Protein AF-A0A3C1YKR8-F1 (afdb_monomer_lite)

Structure (mmCIF, N/CA/C/O backbone):
data_AF-A0A3C1YKR8-F1
#
_entry.id   AF-A0A3C1YKR8-F1
#
loop_
_atom_site.group_PDB
_atom_site.id
_atom_site.type_symbol
_atom_site.label_atom_id
_atom_site.label_alt_id
_atom_site.label_comp_id
_atom_site.label_asym_id
_atom_site.label_entity_id
_atom_site.label_seq_id
_atom_site.pdbx_PDB_ins_code
_atom_site.Cartn_x
_atom_site.Cartn_y
_atom_site.Cartn_z
_atom_site.occupancy
_atom_site.B_iso_or_equiv
_atom_site.auth_seq_id
_atom_site.auth_comp_id
_atom_site.auth_asym_id
_atom_site.auth_atom_id
_atom_site.pdbx_PDB_model_num
ATOM 1 N N . MET A 1 1 ? -38.276 -14.804 -17.218 1.00 35.84 1 MET A N 1
ATOM 2 C CA . MET A 1 1 ? -36.819 -14.910 -16.989 1.00 35.84 1 MET A CA 1
ATOM 3 C C . MET A 1 1 ? -36.570 -14.829 -15.490 1.00 35.84 1 MET A C 1
ATOM 5 O O . MET A 1 1 ? -36.644 -13.747 -14.928 1.00 35.84 1 MET A O 1
ATOM 9 N N . LYS A 1 2 ? -36.429 -15.983 -14.824 1.00 30.02 2 LYS A N 1
ATOM 10 C CA . LYS A 1 2 ? -36.172 -16.090 -13.380 1.00 30.02 2 LYS A CA 1
ATOM 11 C C . LYS A 1 2 ? -34.703 -16.465 -13.176 1.00 30.02 2 LYS A C 1
ATOM 13 O O . LYS A 1 2 ? -34.273 -17.499 -13.669 1.00 30.02 2 LYS A O 1
ATOM 18 N N . ASN A 1 3 ? -33.999 -15.566 -12.494 1.00 31.41 3 ASN A N 1
ATOM 19 C CA . ASN A 1 3 ? -32.775 -15.717 -11.705 1.00 31.41 3 ASN A CA 1
ATOM 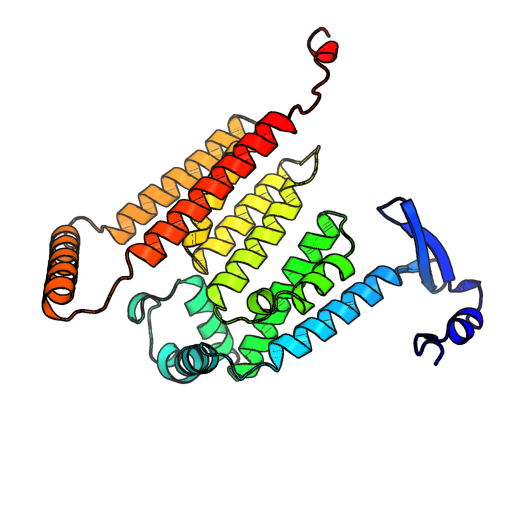20 C C . ASN A 1 3 ? -31.886 -16.944 -11.954 1.00 31.41 3 ASN A C 1
ATOM 22 O O . ASN A 1 3 ? -32.066 -18.000 -11.361 1.00 31.41 3 ASN A O 1
ATOM 26 N N . THR A 1 4 ? -30.794 -16.713 -12.676 1.00 33.84 4 THR A N 1
ATOM 27 C CA . THR A 1 4 ? -29.548 -17.492 -12.633 1.00 33.84 4 THR A CA 1
ATOM 28 C C . THR A 1 4 ? -28.723 -17.166 -11.378 1.00 33.84 4 THR A C 1
ATOM 30 O O . THR A 1 4 ? -27.563 -16.773 -11.467 1.00 33.84 4 THR A O 1
ATOM 33 N N . ALA A 1 5 ? -29.326 -17.310 -10.196 1.00 33.28 5 ALA A N 1
ATOM 34 C CA . ALA A 1 5 ? -28.632 -17.200 -8.908 1.00 33.28 5 ALA A CA 1
ATOM 35 C C . ALA A 1 5 ? -28.985 -18.346 -7.945 1.00 33.28 5 ALA A C 1
ATOM 37 O O . ALA A 1 5 ? -28.768 -18.234 -6.741 1.00 33.28 5 ALA A O 1
ATOM 38 N N . ASP A 1 6 ? -29.468 -19.475 -8.472 1.00 35.94 6 ASP A N 1
ATOM 39 C CA . ASP A 1 6 ? -29.466 -20.740 -7.740 1.00 35.94 6 ASP A CA 1
ATOM 40 C C . ASP A 1 6 ? -28.037 -21.292 -7.729 1.00 35.94 6 ASP A C 1
ATOM 42 O O . ASP A 1 6 ? -27.688 -22.261 -8.404 1.00 35.94 6 ASP A O 1
ATOM 46 N N . PHE A 1 7 ? -27.187 -20.650 -6.928 1.00 39.97 7 PHE A N 1
ATOM 47 C CA . PHE A 1 7 ? -25.955 -21.238 -6.417 1.00 39.97 7 PHE A CA 1
ATOM 48 C C . PHE A 1 7 ? -26.357 -22.359 -5.450 1.00 39.97 7 PHE A C 1
ATOM 50 O O . PHE A 1 7 ? -26.356 -22.204 -4.237 1.00 39.97 7 PHE A O 1
ATOM 57 N N . ASN A 1 8 ? -26.842 -23.453 -6.035 1.00 41.66 8 ASN A N 1
ATOM 58 C CA . ASN A 1 8 ? -27.079 -24.783 -5.493 1.00 41.66 8 ASN A CA 1
ATOM 59 C C . ASN A 1 8 ? -27.169 -24.888 -3.951 1.00 41.66 8 ASN A C 1
ATOM 61 O O . ASN A 1 8 ? -26.415 -25.627 -3.315 1.00 41.66 8 ASN A O 1
ATOM 65 N N . VAL A 1 9 ? -28.147 -24.208 -3.340 1.00 46.19 9 VAL A N 1
ATOM 66 C CA . VAL A 1 9 ? -28.515 -24.395 -1.921 1.00 46.19 9 VAL A CA 1
ATOM 67 C C . VAL A 1 9 ? -28.850 -25.872 -1.657 1.00 46.19 9 VAL A C 1
ATOM 69 O O . VAL A 1 9 ? -28.565 -26.406 -0.585 1.00 46.19 9 VAL A O 1
ATOM 72 N N . ALA A 1 10 ? -29.342 -26.576 -2.683 1.00 45.59 10 ALA A N 1
ATOM 73 C CA . ALA A 1 10 ? -29.588 -28.011 -2.663 1.00 45.59 10 ALA A CA 1
ATOM 74 C C . ALA A 1 10 ? -28.311 -28.853 -2.454 1.00 45.59 10 ALA A C 1
ATOM 76 O O . ALA A 1 10 ? -28.373 -29.867 -1.762 1.00 45.59 10 ALA A O 1
ATOM 77 N N . ALA A 1 11 ? -27.150 -28.442 -2.976 1.00 50.53 11 ALA A N 1
ATOM 78 C CA . ALA A 1 11 ? -25.891 -29.167 -2.774 1.00 50.53 11 ALA A CA 1
ATOM 79 C C . ALA A 1 11 ? -25.355 -29.009 -1.340 1.00 50.53 11 ALA A C 1
ATOM 81 O O . ALA A 1 11 ? -24.876 -29.975 -0.752 1.00 50.53 11 ALA A O 1
ATOM 82 N N . ILE A 1 12 ? -25.516 -27.823 -0.743 1.00 49.47 12 ILE A N 1
ATOM 83 C CA . ILE A 1 12 ? -25.125 -27.551 0.650 1.00 49.47 12 ILE A CA 1
ATOM 84 C C . ILE A 1 12 ? -26.091 -28.234 1.633 1.00 49.47 12 ILE A C 1
ATOM 86 O O . ILE A 1 12 ? -25.657 -28.760 2.652 1.00 49.47 12 ILE A O 1
ATOM 90 N N . SER A 1 13 ? -27.384 -28.322 1.301 1.00 49.97 13 SER A N 1
ATOM 91 C CA . SER A 1 13 ? -28.392 -29.019 2.121 1.00 49.97 13 SER A CA 1
ATOM 92 C C . SER A 1 13 ? -28.208 -30.542 2.212 1.00 49.97 13 SER A C 1
ATOM 94 O O . SER A 1 13 ? -28.826 -31.180 3.062 1.00 49.97 13 SER A O 1
ATOM 96 N N . ARG A 1 14 ? -27.374 -31.123 1.336 1.00 49.94 14 ARG A N 1
ATOM 97 C CA . ARG A 1 14 ? -27.038 -32.556 1.310 1.00 49.94 14 ARG A CA 1
ATOM 98 C C . ARG A 1 14 ? -25.784 -32.898 2.112 1.00 49.94 14 ARG A C 1
ATOM 100 O O . ARG A 1 14 ? -25.501 -34.079 2.294 1.00 49.94 14 ARG A O 1
ATOM 107 N N . LEU A 1 15 ? -25.033 -31.900 2.580 1.00 53.59 15 LEU A N 1
ATOM 108 C CA . LEU A 1 15 ? -23.946 -32.144 3.520 1.00 53.59 15 LEU A CA 1
ATOM 109 C C . LEU A 1 15 ? -24.557 -32.555 4.869 1.00 53.59 15 LEU A C 1
ATOM 111 O O . LEU A 1 15 ? -25.524 -31.922 5.306 1.00 53.59 15 LEU A O 1
ATOM 115 N N . PRO A 1 16 ? -24.041 -33.603 5.536 1.00 58.53 16 PRO A N 1
ATOM 116 C CA . PRO A 1 16 ? -24.536 -33.990 6.851 1.00 58.53 16 PRO A CA 1
ATOM 117 C C . PRO A 1 16 ? -24.504 -32.776 7.789 1.00 58.53 16 PRO A C 1
ATOM 119 O O . PRO A 1 16 ? -23.519 -32.033 7.802 1.00 58.53 16 PRO A O 1
ATOM 122 N N . ARG A 1 17 ? -25.569 -32.566 8.581 1.00 54.53 17 ARG A N 1
ATOM 123 C CA . ARG A 1 17 ? -25.699 -31.431 9.532 1.00 54.53 17 ARG A CA 1
ATOM 124 C C . ARG A 1 17 ? -24.514 -31.304 10.501 1.00 54.53 17 ARG A C 1
ATOM 126 O O . ARG A 1 17 ? -24.310 -30.258 11.100 1.00 54.53 17 ARG A O 1
ATOM 133 N N . GLU A 1 18 ? -23.735 -32.365 10.624 1.00 60.41 18 GLU A N 1
ATOM 134 C CA . GLU A 1 18 ? -22.503 -32.495 11.395 1.00 60.41 18 GLU A CA 1
ATOM 135 C C . GLU A 1 18 ? -21.386 -31.546 10.916 1.00 60.41 18 GLU A C 1
ATOM 137 O O . GLU A 1 18 ? -20.543 -31.136 11.709 1.00 60.41 18 GLU A O 1
ATOM 142 N N . TYR A 1 19 ? -21.399 -31.146 9.638 1.00 59.78 19 TYR A N 1
ATOM 143 C CA . TYR A 1 19 ? -20.340 -30.339 9.016 1.00 59.78 19 TYR A CA 1
ATOM 144 C C . TYR A 1 19 ? -20.688 -28.852 8.871 1.00 59.78 19 TYR A C 1
ATOM 146 O O . TYR A 1 19 ? -19.840 -28.066 8.447 1.00 59.78 19 TYR A O 1
ATOM 154 N N . ILE A 1 20 ? -21.919 -28.439 9.194 1.00 61.47 20 ILE A N 1
ATOM 155 C CA . ILE A 1 20 ? -22.389 -27.062 8.989 1.00 61.47 20 ILE A CA 1
ATOM 156 C C . ILE A 1 20 ? -23.137 -26.571 10.225 1.00 61.47 20 ILE A C 1
ATOM 158 O O . ILE A 1 20 ? -24.164 -27.127 10.607 1.00 61.47 20 ILE A O 1
ATOM 162 N N . ARG A 1 21 ? -22.658 -25.471 10.814 1.00 68.62 21 ARG A N 1
ATOM 163 C CA . ARG A 1 21 ? -23.284 -24.821 11.972 1.00 68.62 21 ARG A CA 1
ATOM 164 C C . ARG A 1 21 ? -23.623 -23.365 11.663 1.00 68.62 21 ARG A C 1
ATOM 166 O O . ARG A 1 21 ? -22.843 -22.681 11.010 1.00 68.62 21 ARG A O 1
ATOM 173 N N . LEU A 1 22 ? -24.764 -22.892 12.161 1.00 66.69 22 LEU A N 1
ATOM 174 C CA . LEU A 1 22 ? -25.089 -21.465 12.207 1.00 66.69 22 LEU A CA 1
ATOM 175 C C . LEU A 1 22 ? -24.443 -20.847 13.451 1.00 66.69 22 LEU A C 1
ATOM 177 O O . LEU A 1 22 ? -24.748 -21.247 14.576 1.00 66.69 22 LEU A O 1
ATOM 181 N N . ASP A 1 23 ? -23.543 -19.892 13.242 1.00 69.12 23 ASP A N 1
ATOM 182 C CA . ASP A 1 23 ? -22.872 -19.125 14.287 1.00 69.12 23 ASP A CA 1
ATOM 183 C C . ASP A 1 23 ? -23.202 -17.633 14.141 1.00 69.12 23 ASP A C 1
ATOM 185 O O . ASP A 1 23 ? -23.439 -17.139 13.045 1.00 69.12 23 ASP A O 1
ATOM 189 N N . LYS A 1 24 ? -23.166 -16.876 15.241 1.00 67.00 24 LYS A N 1
ATOM 190 C CA . LYS A 1 24 ? -23.280 -15.411 15.190 1.00 67.00 24 LYS A CA 1
ATOM 191 C C . LYS A 1 24 ? -21.990 -14.790 14.628 1.00 67.00 24 LYS A C 1
ATOM 193 O O . LYS A 1 24 ? -20.902 -14.999 15.177 1.00 67.00 24 LYS A O 1
ATOM 198 N N . GLY A 1 25 ? -22.119 -14.010 13.558 1.00 58.62 25 GLY A N 1
ATOM 199 C CA . GLY A 1 25 ? -21.065 -13.211 12.939 1.00 58.62 25 GLY A CA 1
ATOM 200 C C . GLY A 1 25 ? -20.624 -12.013 13.796 1.00 58.62 25 GLY A C 1
ATOM 201 O O . GLY A 1 25 ? -21.244 -11.707 14.817 1.00 58.62 25 GLY A O 1
ATOM 202 N N . PRO A 1 26 ? -19.539 -11.308 13.413 1.00 50.75 26 PRO A N 1
ATOM 203 C CA . PRO A 1 26 ? -19.004 -10.157 14.155 1.00 50.75 26 PRO A CA 1
ATOM 204 C C . PRO A 1 26 ? -19.972 -8.964 14.218 1.00 50.75 26 PRO A C 1
ATOM 206 O O . PRO A 1 26 ? -19.820 -8.092 15.068 1.00 50.75 26 PRO A O 1
ATOM 209 N N . ASP A 1 27 ? -20.945 -8.934 13.314 1.00 50.34 27 ASP A N 1
ATOM 210 C CA . ASP A 1 27 ? -22.014 -7.946 13.176 1.00 50.34 27 ASP A CA 1
ATOM 211 C C . ASP A 1 27 ? -23.364 -8.438 13.741 1.00 50.34 27 ASP A C 1
ATOM 213 O O . ASP A 1 27 ? -24.373 -7.747 13.626 1.00 50.34 27 ASP A O 1
ATOM 217 N N . GLY A 1 28 ? -23.395 -9.623 14.367 1.00 59.62 28 GLY A N 1
ATOM 218 C CA . GLY A 1 28 ? -24.595 -10.218 14.963 1.00 59.62 28 GLY A CA 1
ATOM 219 C C . GLY A 1 28 ? -25.513 -10.962 13.986 1.00 59.62 28 GLY A C 1
ATOM 220 O O . GLY A 1 28 ? -26.537 -11.501 14.427 1.00 59.62 28 GLY A O 1
ATOM 221 N N . THR A 1 29 ? -25.154 -11.030 12.699 1.00 59.03 29 THR A N 1
ATOM 222 C CA . THR A 1 29 ? -25.881 -11.810 11.685 1.00 59.03 29 THR A CA 1
ATOM 223 C C . THR A 1 29 ? -25.623 -13.309 11.843 1.00 59.03 29 THR A C 1
ATOM 225 O O . THR A 1 29 ? -24.611 -13.709 12.415 1.00 59.03 29 THR A O 1
ATOM 228 N N . ASP A 1 30 ? -26.552 -14.153 11.396 1.00 65.25 30 ASP A N 1
ATOM 229 C CA . ASP A 1 30 ? -26.352 -15.604 11.431 1.00 65.25 30 ASP A CA 1
ATOM 230 C C . ASP A 1 30 ? -25.497 -16.020 10.218 1.00 65.25 30 ASP A C 1
ATOM 232 O O . ASP A 1 30 ? -25.886 -15.818 9.068 1.00 65.25 30 ASP A O 1
ATOM 236 N N . GLU A 1 31 ? -24.312 -16.580 10.470 1.00 64.00 31 GLU A N 1
ATOM 237 C CA . GLU A 1 31 ? -23.340 -17.003 9.459 1.00 64.00 31 GLU A CA 1
ATOM 238 C C . GLU A 1 31 ? -23.186 -18.531 9.447 1.00 64.00 31 GLU A C 1
ATOM 240 O O . GLU A 1 31 ? -23.131 -19.182 10.493 1.00 64.00 31 GLU A O 1
ATOM 245 N N . LEU A 1 32 ? -23.052 -19.116 8.252 1.00 72.38 32 LEU A N 1
ATOM 246 C CA . LEU A 1 32 ? -22.684 -20.524 8.103 1.00 72.38 32 LEU A CA 1
ATOM 247 C C . LEU A 1 32 ? -21.180 -20.735 8.366 1.00 72.38 32 LEU A C 1
ATOM 249 O O . LEU A 1 32 ? -20.321 -20.145 7.698 1.00 72.38 32 LEU A O 1
ATOM 253 N N . THR A 1 33 ? -20.867 -21.661 9.268 1.00 68.75 33 THR A N 1
ATOM 254 C CA . THR A 1 33 ? -19.509 -22.134 9.559 1.00 68.75 33 THR A CA 1
ATOM 255 C C . THR A 1 33 ? -19.348 -23.585 9.118 1.00 68.75 33 THR A C 1
ATOM 257 O O . THR A 1 33 ? -20.176 -24.433 9.456 1.00 68.75 33 THR A O 1
ATOM 260 N N . LEU A 1 34 ? -18.256 -23.878 8.406 1.00 71.56 34 LEU A N 1
ATOM 261 C CA . LEU A 1 34 ? -17.843 -25.242 8.089 1.00 71.56 34 LEU A CA 1
ATOM 262 C C . LEU A 1 34 ? -17.100 -25.854 9.288 1.00 71.56 34 LEU A C 1
ATOM 264 O O . LEU A 1 34 ? -16.134 -25.275 9.802 1.00 71.56 34 LEU A O 1
ATOM 268 N N . MET A 1 35 ? -17.537 -27.036 9.702 1.00 67.38 35 MET A N 1
ATOM 269 C CA . MET A 1 35 ? -16.948 -27.850 10.762 1.00 67.38 35 MET A CA 1
ATOM 270 C C . MET A 1 35 ? -16.258 -29.071 10.140 1.00 67.38 35 MET A C 1
ATOM 272 O O . MET A 1 35 ? -16.779 -29.643 9.188 1.00 67.38 35 MET A O 1
ATOM 276 N N . ILE A 1 36 ? -15.109 -29.495 10.673 1.00 65.50 36 ILE A N 1
ATOM 277 C CA . ILE A 1 36 ? -14.534 -30.828 10.413 1.00 65.50 36 ILE A CA 1
ATOM 278 C C . ILE A 1 36 ? -14.384 -31.497 11.779 1.00 65.50 36 ILE A C 1
ATOM 280 O O . ILE A 1 36 ? -13.510 -31.134 12.559 1.00 65.50 36 ILE A O 1
ATOM 284 N N . GLY A 1 37 ? -15.283 -32.426 12.112 1.00 66.00 37 GLY A N 1
ATOM 285 C CA . GLY A 1 37 ? -15.419 -32.911 13.488 1.00 66.00 37 GLY A CA 1
ATOM 286 C C . GLY A 1 37 ? -15.858 -31.783 14.434 1.00 66.00 37 GLY A C 1
ATOM 287 O O . GLY A 1 37 ? -16.761 -31.015 14.113 1.00 66.00 37 GLY A O 1
ATOM 288 N N . ASN A 1 38 ? -15.199 -31.643 15.589 1.00 63.22 38 ASN A N 1
ATOM 289 C CA . ASN A 1 38 ? -15.517 -30.595 16.575 1.00 63.22 38 ASN A CA 1
ATOM 290 C C . ASN A 1 38 ? -14.797 -29.257 16.333 1.00 63.22 38 ASN A C 1
ATOM 292 O O . ASN A 1 38 ? -15.018 -28.294 17.073 1.00 63.22 38 ASN A O 1
ATOM 296 N N . THR A 1 39 ? -13.931 -29.163 15.324 1.00 56.66 39 THR A N 1
ATOM 297 C CA . THR A 1 39 ? -13.161 -27.951 15.035 1.00 56.66 39 THR A CA 1
ATOM 298 C C . THR A 1 39 ? -13.862 -27.082 13.996 1.00 56.66 39 THR A C 1
ATOM 300 O O . THR A 1 39 ? -14.256 -27.537 12.921 1.00 56.66 39 THR A O 1
ATOM 303 N N . ARG A 1 40 ? -13.991 -25.787 14.315 1.00 59.38 40 ARG A N 1
ATOM 304 C CA . ARG A 1 40 ? -14.374 -24.752 13.345 1.00 59.38 40 ARG A CA 1
ATOM 305 C C . ARG A 1 40 ? -13.233 -24.580 12.351 1.00 59.38 40 ARG A C 1
ATOM 307 O O . ARG A 1 40 ? -12.130 -24.227 12.763 1.00 59.38 40 ARG A O 1
ATOM 314 N N . VAL A 1 41 ? -13.503 -24.805 11.070 1.00 61.91 41 VAL A N 1
ATOM 315 C CA . VAL A 1 41 ? -12.467 -24.773 10.032 1.00 61.91 41 VAL A CA 1
ATOM 316 C C . VAL A 1 41 ? -12.444 -23.423 9.341 1.00 61.91 41 VAL A C 1
ATOM 318 O O . VAL A 1 41 ? -11.460 -22.698 9.451 1.00 61.91 41 VAL A O 1
ATOM 321 N N . VAL A 1 42 ? -13.537 -23.033 8.685 1.00 65.75 42 VAL A N 1
ATOM 322 C CA . VAL A 1 42 ? -13.630 -21.748 7.978 1.00 65.75 42 VAL A CA 1
ATOM 323 C C . VAL A 1 42 ? -15.080 -21.259 7.992 1.00 65.75 42 VAL A C 1
ATOM 325 O O . VAL A 1 42 ? -16.017 -22.041 7.836 1.00 65.75 42 VAL A O 1
ATOM 328 N N . ARG A 1 43 ? -15.278 -19.947 8.166 1.00 70.19 43 ARG A N 1
ATOM 329 C CA . ARG A 1 43 ? -16.586 -19.308 7.943 1.00 70.19 43 ARG A CA 1
ATOM 330 C C . ARG A 1 43 ? -16.816 -19.154 6.445 1.00 70.19 43 ARG A C 1
ATOM 332 O O . ARG A 1 43 ? -15.947 -18.599 5.769 1.00 70.19 43 ARG A O 1
ATOM 339 N N . LEU A 1 44 ? -17.967 -19.593 5.932 1.00 71.50 44 LEU A N 1
ATOM 340 C CA . LEU A 1 44 ? -18.249 -19.515 4.493 1.00 71.50 44 LEU A CA 1
ATOM 341 C C . LEU A 1 44 ? -18.208 -18.070 3.971 1.00 71.50 44 LEU A C 1
ATOM 343 O O . LEU A 1 44 ? -17.749 -17.853 2.854 1.00 71.50 44 LEU A O 1
ATOM 347 N N . SER A 1 45 ? -18.597 -17.084 4.786 1.00 72.50 45 SER A N 1
ATOM 348 C CA . SER A 1 45 ? -18.498 -15.660 4.433 1.00 72.50 45 SER A CA 1
ATOM 349 C C . SER A 1 45 ? -17.052 -15.213 4.196 1.00 72.50 45 SER A C 1
ATOM 351 O O . SER A 1 45 ? -16.773 -14.512 3.229 1.00 72.50 45 SER A O 1
ATOM 353 N N . THR A 1 46 ? -16.106 -15.678 5.016 1.00 76.88 46 THR A N 1
ATOM 354 C CA . THR A 1 46 ? -14.674 -15.401 4.833 1.00 76.88 46 THR A CA 1
ATOM 355 C C . THR A 1 46 ? -14.127 -16.066 3.572 1.00 76.88 46 THR A C 1
ATOM 357 O O . THR A 1 46 ? -13.330 -15.453 2.867 1.00 76.88 46 THR A O 1
ATOM 360 N N . LEU A 1 47 ? -14.546 -17.302 3.277 1.00 80.31 47 LEU A N 1
ATOM 361 C CA . LEU A 1 47 ? -14.150 -17.987 2.045 1.00 80.31 47 LEU A CA 1
ATOM 362 C C . LEU A 1 47 ? -14.678 -17.245 0.813 1.00 80.31 47 LEU A C 1
ATOM 364 O O . LEU A 1 47 ? -13.926 -17.017 -0.127 1.00 80.31 47 LEU A O 1
ATOM 368 N N . PHE A 1 48 ? -15.944 -16.831 0.837 1.00 83.31 48 PHE A N 1
ATOM 369 C CA . PHE A 1 48 ? -16.549 -16.050 -0.237 1.00 83.31 48 PHE A CA 1
ATOM 370 C C . PHE A 1 48 ? -15.838 -14.707 -0.442 1.00 83.31 48 PHE A C 1
ATOM 372 O O . PHE A 1 48 ? -15.456 -14.383 -1.564 1.00 83.31 48 PHE A O 1
ATOM 379 N N . ASP A 1 49 ? -15.591 -13.957 0.636 1.00 84.44 49 ASP A N 1
ATOM 380 C CA . ASP A 1 49 ? -14.856 -12.691 0.574 1.00 84.44 49 ASP A CA 1
ATOM 381 C C . ASP A 1 49 ? -13.436 -12.894 0.007 1.00 84.44 49 ASP A C 1
ATOM 383 O O . ASP A 1 49 ? -12.947 -12.069 -0.765 1.00 84.44 49 ASP A O 1
ATOM 387 N N . PHE A 1 50 ? -12.774 -14.002 0.355 1.00 86.19 50 PHE A N 1
ATOM 388 C CA . PHE A 1 50 ? -11.457 -14.343 -0.181 1.00 86.19 50 PHE A CA 1
ATOM 389 C C . PHE A 1 50 ? -11.513 -14.717 -1.668 1.00 86.19 50 PHE A C 1
ATOM 391 O O . PHE A 1 50 ? -10.682 -14.258 -2.443 1.00 86.19 50 PHE A O 1
ATOM 398 N N . LEU A 1 51 ? -12.509 -15.493 -2.102 1.00 85.44 51 LEU A N 1
ATOM 399 C CA . LEU A 1 51 ? -12.717 -15.782 -3.525 1.00 85.44 51 LEU A CA 1
ATOM 400 C C . LEU A 1 51 ? -12.975 -14.498 -4.321 1.00 85.44 51 LEU A C 1
ATOM 402 O O . LEU A 1 51 ? -12.432 -14.332 -5.410 1.00 85.44 51 LEU A O 1
ATOM 406 N N . LEU A 1 52 ? -13.736 -13.558 -3.757 1.00 85.88 52 LEU A N 1
ATOM 407 C CA . LEU A 1 52 ? -13.976 -12.256 -4.370 1.00 85.88 52 LEU A CA 1
ATOM 408 C C . LEU A 1 52 ? -12.685 -11.436 -4.509 1.00 85.88 52 LEU A C 1
ATOM 410 O O . LEU A 1 52 ? -12.459 -10.838 -5.559 1.00 85.88 52 LEU A O 1
ATOM 414 N N . LEU A 1 53 ? -11.816 -11.459 -3.493 1.00 89.12 53 LEU A N 1
ATOM 415 C CA . LEU A 1 53 ? -10.468 -10.888 -3.569 1.00 89.12 53 LEU A CA 1
ATOM 416 C C . LEU A 1 53 ? -9.662 -11.511 -4.722 1.00 89.12 53 LEU A C 1
ATOM 418 O O . LEU A 1 53 ? -9.053 -10.772 -5.491 1.00 89.12 53 LEU A O 1
ATOM 422 N N . ILE A 1 54 ? -9.674 -12.842 -4.870 1.00 88.81 54 ILE A N 1
ATOM 423 C CA . ILE A 1 54 ? -8.971 -13.529 -5.968 1.00 88.81 54 ILE A CA 1
ATOM 424 C C . ILE A 1 54 ? -9.522 -13.101 -7.331 1.00 88.81 54 ILE A C 1
ATOM 426 O O . ILE A 1 54 ? -8.739 -12.799 -8.229 1.00 88.81 54 ILE A O 1
ATOM 430 N N . CYS A 1 55 ? -10.844 -13.014 -7.489 1.00 85.56 55 CYS A N 1
ATOM 431 C CA . CYS A 1 55 ? -11.460 -12.558 -8.735 1.00 85.56 55 CYS A CA 1
ATOM 432 C C . CYS A 1 55 ? -11.052 -11.120 -9.090 1.00 85.56 55 CYS A C 1
ATOM 434 O O . CYS A 1 55 ? -10.659 -10.858 -10.227 1.00 85.56 55 CYS A O 1
ATOM 436 N N . LEU A 1 56 ? -11.102 -10.197 -8.122 1.00 83.12 56 LEU A N 1
ATOM 437 C CA . LEU A 1 56 ? -10.670 -8.809 -8.323 1.00 83.12 56 LEU A CA 1
ATOM 438 C C . LEU A 1 56 ? -9.181 -8.714 -8.655 1.00 83.12 56 LEU A C 1
ATOM 440 O O . LEU A 1 56 ? -8.788 -7.942 -9.529 1.00 83.12 56 LEU A O 1
ATOM 444 N N . TRP A 1 57 ? -8.359 -9.515 -7.979 1.00 87.00 57 TRP A N 1
ATOM 445 C CA . TRP A 1 57 ? -6.931 -9.580 -8.242 1.00 87.00 57 TRP A CA 1
ATOM 446 C C . TRP A 1 57 ? -6.638 -10.062 -9.660 1.00 87.00 57 TRP A C 1
ATOM 448 O O . TRP A 1 57 ? -5.878 -9.402 -10.360 1.00 87.00 57 TRP A O 1
ATOM 458 N N . LEU A 1 58 ? -7.263 -11.154 -10.109 1.00 83.25 58 LEU A N 1
ATOM 459 C CA . LEU A 1 58 ? -7.088 -11.660 -11.473 1.00 83.25 58 LEU A CA 1
ATOM 460 C C . LEU A 1 58 ? -7.499 -10.613 -12.511 1.00 83.25 58 LEU A C 1
ATOM 462 O O . LEU A 1 58 ? -6.767 -10.390 -13.474 1.00 83.25 58 LEU A O 1
ATOM 466 N N . PHE A 1 59 ? -8.618 -9.921 -12.279 1.00 82.31 59 PHE A N 1
ATOM 467 C CA . PHE A 1 59 ? -9.081 -8.851 -13.158 1.00 82.31 59 PHE A CA 1
ATOM 468 C C . PHE A 1 59 ? -8.060 -7.706 -13.259 1.00 82.31 59 PHE A C 1
ATOM 470 O O . PHE A 1 59 ? -7.699 -7.296 -14.359 1.00 82.31 59 PHE A O 1
ATOM 477 N N . ALA A 1 60 ? -7.529 -7.230 -12.128 1.00 80.00 60 ALA A N 1
ATOM 478 C CA . ALA A 1 60 ? -6.537 -6.153 -12.108 1.00 80.00 60 ALA A CA 1
ATOM 479 C C . ALA A 1 60 ? -5.151 -6.586 -12.623 1.00 80.00 60 ALA A C 1
ATOM 481 O O . ALA A 1 60 ? -4.440 -5.794 -13.247 1.00 80.00 60 ALA A O 1
ATOM 482 N N . ALA A 1 61 ? -4.752 -7.833 -12.364 1.00 83.69 61 ALA A N 1
ATOM 483 C CA . ALA A 1 61 ? -3.465 -8.387 -12.776 1.00 83.69 61 ALA A CA 1
ATOM 484 C C . ALA A 1 61 ? -3.386 -8.612 -14.291 1.00 83.69 61 ALA A C 1
ATOM 486 O O . ALA A 1 61 ? -2.320 -8.421 -14.869 1.00 83.69 61 ALA A O 1
ATOM 487 N N . MET A 1 62 ? -4.502 -8.976 -14.931 1.00 81.62 62 MET A N 1
ATOM 488 C CA . MET A 1 62 ? -4.585 -9.205 -16.380 1.00 81.62 62 MET A CA 1
ATOM 489 C C . MET A 1 62 ? -4.871 -7.931 -17.190 1.00 81.62 62 MET A C 1
ATOM 491 O O . MET A 1 62 ? -4.959 -7.978 -18.416 1.00 81.62 62 MET A O 1
ATOM 495 N N . HIS A 1 63 ? -5.011 -6.778 -16.533 1.00 78.88 63 HIS A N 1
ATOM 496 C CA . HIS A 1 63 ? -5.313 -5.516 -17.199 1.00 78.88 63 HIS A CA 1
ATOM 497 C C . HIS A 1 63 ? -4.033 -4.806 -17.668 1.00 78.88 63 HIS A C 1
ATOM 499 O O . HIS A 1 63 ? -3.457 -3.998 -16.941 1.00 78.88 63 HIS A O 1
ATOM 505 N N . PHE A 1 64 ? -3.536 -5.134 -18.862 1.00 79.44 64 PHE A N 1
ATOM 506 C CA . PHE A 1 64 ? -2.280 -4.577 -19.403 1.00 79.44 64 PHE A CA 1
ATOM 507 C C . PHE A 1 64 ? -2.446 -3.278 -20.197 1.00 79.44 64 PHE A C 1
ATOM 509 O O . PHE A 1 64 ? -1.461 -2.586 -20.436 1.00 79.44 64 PHE A O 1
ATOM 516 N N . ASP A 1 65 ? -3.674 -2.943 -20.580 1.00 71.44 65 ASP A N 1
ATOM 517 C CA . ASP A 1 65 ? -3.987 -1.791 -21.426 1.00 71.44 65 ASP A CA 1
ATOM 518 C C . ASP A 1 65 ? -4.206 -0.524 -20.585 1.00 71.44 65 ASP A C 1
ATOM 520 O O . ASP A 1 65 ? -5.299 0.033 -20.524 1.00 71.44 65 ASP A O 1
ATOM 524 N N . THR A 1 66 ? -3.168 -0.122 -19.847 1.00 70.12 66 THR A N 1
ATOM 525 C CA . THR A 1 66 ? -3.181 1.096 -19.027 1.00 70.12 66 THR A CA 1
ATOM 526 C C . THR A 1 66 ? -2.051 2.017 -19.455 1.00 70.12 66 THR A C 1
ATOM 528 O O . THR A 1 66 ? -0.955 1.562 -19.796 1.00 70.12 66 THR A O 1
ATOM 531 N N . ASN A 1 67 ? -2.298 3.329 -19.413 1.00 67.44 67 ASN A N 1
ATOM 532 C CA . ASN A 1 67 ? -1.345 4.341 -19.889 1.00 67.44 67 ASN A CA 1
ATOM 533 C C . ASN A 1 67 ? 0.042 4.226 -19.227 1.00 67.44 67 ASN A C 1
ATOM 535 O O . ASN A 1 67 ? 1.060 4.470 -19.873 1.00 67.44 67 ASN A O 1
ATOM 539 N N . ASP A 1 68 ? 0.090 3.786 -17.969 1.00 74.81 68 ASP A N 1
ATOM 540 C CA . ASP A 1 68 ? 1.326 3.704 -17.190 1.00 74.81 68 ASP A CA 1
ATOM 541 C C . ASP A 1 68 ? 1.954 2.295 -17.206 1.00 74.81 68 ASP A C 1
ATOM 543 O O . ASP A 1 68 ? 3.101 2.139 -16.779 1.00 74.81 68 ASP A O 1
ATOM 547 N N . PHE A 1 69 ? 1.271 1.264 -17.737 1.00 83.62 69 PHE A N 1
ATOM 548 C CA . PHE A 1 69 ? 1.817 -0.100 -17.807 1.00 83.62 69 PHE A CA 1
ATOM 549 C C . PHE A 1 69 ? 3.121 -0.143 -18.599 1.00 83.62 69 PHE A C 1
ATOM 551 O O . PHE A 1 69 ? 4.130 -0.640 -18.100 1.00 83.62 69 PHE A O 1
ATOM 558 N N . THR A 1 70 ? 3.119 0.418 -19.810 1.00 86.12 70 THR A N 1
ATOM 559 C CA . THR A 1 70 ? 4.303 0.475 -20.678 1.00 86.12 70 THR A CA 1
ATOM 560 C C . THR A 1 70 ? 5.437 1.252 -20.015 1.00 86.12 70 THR A C 1
ATOM 562 O O . THR A 1 70 ? 6.593 0.832 -20.081 1.00 86.12 70 THR A O 1
ATOM 565 N N . GLY A 1 71 ? 5.106 2.344 -19.319 1.00 85.94 71 GLY A N 1
ATOM 566 C CA . GLY A 1 71 ? 6.066 3.126 -18.546 1.00 85.94 71 GLY A CA 1
ATOM 567 C C . GLY A 1 71 ? 6.725 2.283 -17.459 1.00 85.94 71 GLY A C 1
ATOM 568 O O . GLY A 1 71 ? 7.947 2.157 -17.430 1.00 85.94 71 GLY A O 1
ATOM 569 N N . TYR A 1 72 ? 5.936 1.633 -16.605 1.00 89.25 72 TYR A N 1
ATOM 570 C CA . TYR A 1 72 ? 6.469 0.789 -15.538 1.00 89.25 72 TYR A CA 1
ATOM 571 C C . TYR A 1 72 ? 7.204 -0.451 -16.044 1.00 89.25 72 TYR A C 1
ATOM 573 O O . TYR A 1 72 ? 8.222 -0.826 -15.461 1.00 89.25 72 TYR A O 1
ATOM 581 N N . LYS A 1 73 ? 6.744 -1.054 -17.141 1.00 92.56 73 LYS A N 1
ATOM 582 C CA . LYS A 1 73 ? 7.427 -2.176 -17.785 1.00 92.56 73 LYS A CA 1
ATOM 583 C C . LYS A 1 73 ? 8.809 -1.761 -18.276 1.00 92.56 73 LYS A C 1
ATOM 585 O O . LYS A 1 73 ? 9.802 -2.392 -17.928 1.00 92.56 73 LYS A O 1
ATOM 590 N N . TRP A 1 74 ? 8.893 -0.639 -18.989 1.00 90.25 74 TRP A N 1
ATOM 591 C CA . TRP A 1 74 ? 10.162 -0.056 -19.423 1.00 90.25 74 TRP A CA 1
ATOM 592 C C . TRP A 1 74 ? 11.081 0.277 -18.238 1.00 90.25 74 TRP A C 1
ATOM 594 O O . TRP A 1 74 ? 12.281 -0.014 -18.268 1.00 90.25 74 TRP A O 1
ATOM 604 N N . MET A 1 75 ? 10.521 0.825 -17.154 1.00 89.50 75 MET A N 1
ATOM 605 C CA . MET A 1 75 ? 11.270 1.088 -15.925 1.00 89.50 75 MET A CA 1
ATOM 606 C C . MET A 1 75 ? 11.828 -0.195 -15.301 1.00 89.50 75 MET A C 1
ATOM 608 O O . MET A 1 75 ? 12.978 -0.202 -14.862 1.00 89.50 75 MET A O 1
ATOM 612 N N . TYR A 1 76 ? 11.042 -1.270 -15.248 1.00 94.06 76 TYR A N 1
ATOM 613 C CA . TYR A 1 76 ? 11.434 -2.541 -14.644 1.00 94.06 76 TYR A CA 1
ATOM 614 C C . TYR A 1 76 ? 12.464 -3.293 -15.492 1.00 94.06 76 TYR A C 1
ATOM 616 O O . TYR A 1 76 ? 13.494 -3.706 -14.970 1.00 94.06 76 TYR A O 1
ATOM 624 N N . GLU A 1 77 ? 12.213 -3.442 -16.793 1.00 93.94 77 GLU A N 1
ATOM 625 C CA . GLU A 1 77 ? 12.986 -4.321 -17.680 1.00 93.94 77 GLU A CA 1
ATOM 626 C C . GLU A 1 77 ? 14.232 -3.648 -18.262 1.00 93.94 77 GLU A C 1
ATOM 628 O O . GLU A 1 77 ? 15.243 -4.311 -18.484 1.00 93.94 77 GLU A O 1
ATOM 633 N N . ILE A 1 78 ? 14.187 -2.334 -18.512 1.00 90.75 78 ILE A N 1
ATOM 634 C CA . ILE A 1 78 ? 15.252 -1.629 -19.245 1.00 90.75 78 ILE A CA 1
ATOM 635 C C . ILE A 1 78 ? 16.070 -0.724 -18.330 1.00 90.75 78 ILE A C 1
ATOM 637 O O . ILE A 1 78 ? 17.303 -0.725 -18.402 1.00 90.75 78 ILE A O 1
ATOM 641 N N . GLN A 1 79 ? 15.400 0.071 -17.494 1.00 89.88 79 GLN A N 1
ATOM 642 C CA . GLN A 1 79 ? 16.066 1.081 -16.671 1.00 89.88 79 GLN A CA 1
ATOM 643 C C . GLN A 1 79 ? 16.643 0.489 -15.388 1.00 89.88 79 GLN A C 1
ATOM 645 O O . GLN A 1 79 ? 17.857 0.482 -15.207 1.00 89.88 79 GLN A O 1
ATOM 650 N N . THR A 1 80 ? 15.789 -0.053 -14.514 1.00 91.75 80 THR A N 1
ATOM 651 C CA . THR A 1 80 ? 16.161 -0.535 -13.171 1.00 91.75 80 THR A CA 1
ATOM 652 C C . THR A 1 80 ? 17.387 -1.452 -13.151 1.00 91.75 80 THR A C 1
ATOM 654 O O . THR A 1 80 ? 18.198 -1.283 -12.240 1.00 91.75 80 THR A O 1
ATOM 657 N N . PRO A 1 81 ? 17.610 -2.381 -14.103 1.00 90.75 81 PRO A N 1
ATOM 658 C CA . PRO A 1 81 ? 18.809 -3.219 -14.106 1.00 90.75 81 PRO A CA 1
ATOM 659 C C . PRO A 1 81 ? 20.114 -2.413 -14.179 1.00 90.75 81 PRO A C 1
ATOM 661 O O . PRO A 1 81 ? 21.089 -2.790 -13.536 1.00 90.75 81 PRO A O 1
ATOM 664 N N . LYS A 1 82 ? 20.111 -1.281 -14.896 1.00 91.00 82 LYS A N 1
ATOM 665 C CA . LYS A 1 82 ? 21.284 -0.422 -15.131 1.00 91.00 82 LYS A CA 1
ATOM 666 C C . LYS A 1 82 ? 21.558 0.557 -13.991 1.00 91.00 82 LYS A C 1
ATOM 668 O O . LYS A 1 82 ? 22.691 0.995 -13.830 1.00 91.00 82 LYS A O 1
ATOM 673 N N . LEU A 1 83 ? 20.534 0.897 -13.212 1.00 87.62 83 LEU A N 1
ATOM 674 C CA . LEU A 1 83 ? 20.646 1.900 -12.155 1.00 87.62 83 LEU A CA 1
ATOM 675 C C . LEU A 1 83 ? 21.317 1.321 -10.916 1.00 87.62 83 LEU A C 1
ATOM 677 O O . LEU A 1 83 ? 20.964 0.229 -10.448 1.00 87.62 83 LEU A O 1
ATOM 681 N N . THR A 1 84 ? 22.211 2.103 -10.323 1.00 86.62 84 THR A N 1
ATOM 682 C CA . THR A 1 84 ? 22.826 1.781 -9.027 1.00 86.62 84 THR A CA 1
ATOM 683 C C . THR A 1 84 ? 22.095 2.450 -7.867 1.00 86.62 84 THR A C 1
ATOM 685 O O . THR A 1 84 ? 22.140 1.964 -6.737 1.00 86.62 84 THR A O 1
ATOM 688 N N . SER A 1 85 ? 21.361 3.529 -8.150 1.00 84.06 85 SER A N 1
ATOM 689 C CA . SER A 1 85 ? 20.667 4.336 -7.155 1.00 84.06 85 SER A CA 1
ATOM 690 C C . SER A 1 85 ? 19.270 4.760 -7.609 1.00 84.06 85 SER A C 1
ATOM 692 O O . SER A 1 85 ? 19.064 5.174 -8.746 1.00 84.06 85 SER A O 1
ATOM 694 N N . HIS A 1 86 ? 18.318 4.764 -6.670 1.00 78.12 86 HIS A N 1
ATOM 695 C CA . HIS A 1 86 ? 16.964 5.305 -6.860 1.00 78.12 86 HIS A CA 1
ATOM 696 C C . HIS A 1 86 ? 16.951 6.776 -7.317 1.00 78.12 86 HIS A C 1
ATOM 698 O O . HIS A 1 86 ? 16.002 7.219 -7.960 1.00 78.12 86 HIS A O 1
ATOM 704 N N . LYS A 1 87 ? 18.011 7.538 -7.003 1.00 76.62 87 LYS A N 1
ATOM 705 C CA . LYS A 1 87 ? 18.118 8.966 -7.335 1.00 76.62 87 LYS A CA 1
ATOM 706 C C . LYS A 1 87 ? 18.280 9.228 -8.831 1.00 76.62 87 LYS A C 1
ATOM 708 O O . LYS A 1 87 ? 17.893 10.296 -9.285 1.00 76.62 87 LYS A O 1
ATOM 713 N N . GLU A 1 88 ? 18.825 8.272 -9.582 1.00 73.12 88 GLU A N 1
ATOM 714 C CA . GLU A 1 88 ? 19.161 8.440 -11.003 1.00 73.12 88 GLU A CA 1
ATOM 715 C C . GLU A 1 88 ? 17.924 8.699 -11.885 1.00 73.12 88 GLU A C 1
ATOM 717 O O . GLU A 1 88 ? 18.033 9.383 -12.896 1.00 73.12 88 GLU A O 1
ATOM 722 N N . LEU A 1 89 ? 16.742 8.221 -11.474 1.00 71.75 89 LEU A N 1
ATOM 723 C CA . LEU A 1 89 ? 15.465 8.459 -12.167 1.00 71.75 89 LEU A CA 1
ATOM 724 C C . LEU A 1 89 ? 14.398 9.102 -11.271 1.00 71.75 89 LEU A C 1
ATOM 726 O O . LEU A 1 89 ? 13.213 9.085 -11.599 1.00 71.75 89 LEU A O 1
ATOM 730 N N . GLY A 1 90 ? 14.804 9.660 -10.126 1.00 73.31 90 GLY A N 1
ATOM 731 C CA . GLY A 1 90 ? 13.874 10.287 -9.184 1.00 73.31 90 GLY A CA 1
ATOM 732 C C . GLY A 1 90 ? 12.848 9.315 -8.594 1.00 73.31 90 GLY A C 1
ATOM 733 O O . GLY A 1 90 ? 11.732 9.721 -8.276 1.00 73.31 90 GLY A O 1
ATOM 734 N N . TYR A 1 91 ? 13.199 8.034 -8.461 1.00 78.69 91 TYR A N 1
ATOM 735 C CA . TYR A 1 91 ? 12.312 7.038 -7.875 1.00 78.69 91 TYR A CA 1
ATOM 736 C C . TYR A 1 91 ? 12.238 7.185 -6.362 1.00 78.69 91 TYR A C 1
ATOM 738 O O . TYR A 1 91 ? 13.238 7.418 -5.679 1.00 78.69 91 TYR A O 1
ATOM 746 N N . GLU A 1 92 ? 11.054 6.949 -5.814 1.00 84.69 92 GLU A N 1
ATOM 747 C CA . GLU A 1 92 ? 10.898 6.710 -4.394 1.00 84.69 92 GLU A CA 1
ATOM 748 C C . GLU A 1 92 ? 11.664 5.436 -4.011 1.00 84.69 92 GLU A C 1
ATOM 750 O O . GLU A 1 92 ? 11.602 4.403 -4.686 1.00 84.69 92 GLU A O 1
ATOM 755 N N . ILE A 1 93 ? 12.437 5.525 -2.929 1.00 87.38 93 ILE A N 1
ATOM 756 C CA . ILE A 1 93 ? 13.429 4.509 -2.563 1.00 87.38 93 ILE A CA 1
ATOM 757 C C . ILE A 1 93 ? 12.815 3.113 -2.371 1.00 87.38 93 ILE A C 1
ATOM 759 O O . ILE A 1 93 ? 13.390 2.117 -2.806 1.00 87.38 93 ILE A O 1
ATOM 763 N N . GLY A 1 94 ? 11.628 3.032 -1.770 1.00 89.94 94 GLY A N 1
ATOM 764 C CA . GLY A 1 94 ? 10.901 1.781 -1.558 1.00 89.94 94 GLY A CA 1
ATOM 765 C C . GLY A 1 94 ? 10.396 1.178 -2.863 1.00 89.94 94 GLY A C 1
ATOM 766 O O . GLY A 1 94 ? 10.509 -0.032 -3.061 1.00 89.94 94 GLY A O 1
ATOM 767 N N . PHE A 1 95 ? 9.925 2.013 -3.794 1.00 91.25 95 PHE A N 1
ATOM 768 C CA . PHE A 1 95 ? 9.536 1.543 -5.119 1.00 91.25 95 PHE A CA 1
ATOM 769 C C . PHE A 1 95 ? 10.740 0.969 -5.874 1.00 91.25 95 PHE A C 1
ATOM 771 O O . PHE A 1 95 ? 10.680 -0.176 -6.319 1.00 91.25 95 PHE A O 1
ATOM 778 N N . PHE A 1 96 ? 11.863 1.692 -5.917 1.00 91.56 96 PHE A N 1
ATOM 779 C CA . PHE A 1 96 ? 13.095 1.222 -6.560 1.00 91.56 96 PHE A CA 1
ATOM 780 C C . PHE A 1 96 ? 13.558 -0.141 -6.033 1.00 91.56 96 PHE A C 1
ATOM 782 O O . PHE A 1 96 ? 13.795 -1.062 -6.818 1.00 91.56 96 PHE A O 1
ATOM 789 N N . TYR A 1 97 ? 13.650 -0.301 -4.709 1.00 93.06 97 TYR A N 1
ATOM 790 C CA . TYR A 1 97 ? 14.074 -1.577 -4.134 1.00 93.06 97 TYR A CA 1
ATOM 791 C C . TYR A 1 97 ? 13.052 -2.692 -4.348 1.00 93.06 97 TYR A C 1
ATOM 793 O O . TYR A 1 97 ? 13.449 -3.845 -4.494 1.00 93.06 97 TYR A O 1
ATOM 801 N N . SER A 1 98 ? 11.758 -2.377 -4.447 1.00 94.75 98 SER A N 1
ATOM 802 C CA . SER A 1 98 ? 10.758 -3.380 -4.818 1.00 94.75 98 SER A CA 1
ATOM 803 C C . SER A 1 98 ? 10.943 -3.885 -6.257 1.00 94.75 98 SER A C 1
ATOM 805 O O . SER A 1 98 ? 10.841 -5.089 -6.485 1.00 94.75 98 SER A O 1
ATOM 807 N N . LEU A 1 99 ? 11.298 -3.010 -7.210 1.00 94.38 99 LEU A N 1
ATOM 808 C CA . LEU A 1 99 ? 11.627 -3.419 -8.582 1.00 94.38 99 LEU A CA 1
ATOM 809 C C . LEU A 1 99 ? 12.896 -4.285 -8.599 1.00 94.38 99 LEU A C 1
ATOM 811 O O . LEU A 1 99 ? 12.902 -5.358 -9.200 1.00 94.38 99 LEU A O 1
ATOM 815 N N . LYS A 1 100 ? 13.949 -3.865 -7.879 1.00 93.62 100 LYS A N 1
ATOM 816 C CA . LYS A 1 100 ? 15.193 -4.643 -7.726 1.00 93.62 100 LYS A CA 1
ATOM 817 C C . LYS A 1 100 ? 14.947 -6.018 -7.111 1.00 93.62 100 LYS A C 1
ATOM 819 O O . LYS A 1 100 ? 15.582 -6.975 -7.534 1.00 93.62 100 LYS A O 1
ATOM 824 N N . LEU A 1 101 ? 14.025 -6.129 -6.154 1.00 94.88 101 LEU A N 1
ATOM 825 C CA . LEU A 1 101 ? 13.648 -7.411 -5.563 1.00 94.88 101 LEU A CA 1
ATOM 826 C C . LEU A 1 101 ? 13.009 -8.336 -6.604 1.00 94.88 101 LEU A C 1
ATOM 828 O O . LEU A 1 101 ? 13.361 -9.507 -6.673 1.00 94.88 101 LEU A O 1
ATOM 832 N N . GLY A 1 102 ? 12.119 -7.811 -7.450 1.00 95.50 102 GLY A N 1
ATOM 833 C CA . GLY A 1 102 ? 11.573 -8.576 -8.570 1.00 95.50 102 GLY A CA 1
ATOM 834 C C . GLY A 1 102 ? 12.673 -9.070 -9.517 1.00 95.50 102 GLY A C 1
ATOM 835 O O . GLY A 1 102 ? 12.733 -10.259 -9.819 1.00 95.50 102 GLY A O 1
ATOM 836 N N . LEU A 1 103 ? 13.578 -8.174 -9.925 1.00 95.50 103 LEU A N 1
ATOM 837 C CA . LEU A 1 103 ? 14.698 -8.519 -10.806 1.00 95.50 103 LEU A CA 1
ATOM 838 C C . LEU A 1 103 ? 15.637 -9.555 -10.179 1.00 95.50 103 LEU A C 1
ATOM 840 O O . LEU A 1 103 ? 16.120 -10.441 -10.874 1.00 95.50 103 LEU A O 1
ATOM 844 N N . PHE A 1 104 ? 15.866 -9.471 -8.867 1.00 95.94 104 PHE A N 1
ATOM 845 C CA . PHE A 1 104 ? 16.659 -10.445 -8.119 1.00 95.94 104 PHE A CA 1
ATOM 846 C C . PHE A 1 104 ? 16.065 -11.858 -8.198 1.00 95.94 104 PHE A C 1
ATOM 848 O O . PHE A 1 104 ? 16.809 -12.824 -8.332 1.00 95.94 104 PHE A O 1
ATOM 855 N N . PHE A 1 105 ? 14.735 -11.984 -8.175 1.00 96.75 105 PHE A N 1
ATOM 856 C CA . PHE A 1 105 ? 14.048 -13.265 -8.374 1.00 96.75 105 PHE A CA 1
ATOM 857 C C . PHE A 1 105 ? 13.920 -13.683 -9.848 1.00 96.75 105 PHE A C 1
ATOM 859 O O . PHE A 1 105 ? 13.409 -14.767 -10.120 1.00 96.75 105 PHE A O 1
ATOM 866 N N . GLY A 1 106 ? 14.363 -12.853 -10.798 1.00 96.19 106 GLY A N 1
ATOM 867 C CA . GLY A 1 106 ? 14.321 -13.161 -12.229 1.00 96.19 106 GLY A CA 1
ATOM 868 C C . GLY A 1 106 ? 12.908 -13.287 -12.806 1.00 96.19 106 GLY A C 1
ATOM 869 O O . GLY A 1 106 ? 12.715 -13.997 -13.791 1.00 96.19 106 GLY A O 1
ATOM 870 N N . VAL A 1 107 ? 11.909 -12.647 -12.190 1.00 96.81 107 VAL A N 1
ATOM 871 C CA . VAL A 1 107 ? 10.514 -12.717 -12.656 1.00 96.81 107 VAL A CA 1
ATOM 872 C C . VAL A 1 107 ? 10.229 -11.669 -13.735 1.00 96.81 107 VAL A C 1
ATOM 874 O O . VAL A 1 107 ? 10.881 -10.628 -13.786 1.00 96.81 107 VAL A O 1
ATOM 877 N N . SER A 1 108 ? 9.239 -11.921 -14.599 1.00 96.25 108 SER A N 1
ATOM 878 C CA . SER A 1 108 ? 8.797 -10.914 -15.574 1.00 96.25 108 SER A CA 1
ATOM 879 C C . SER A 1 108 ? 8.085 -9.745 -14.885 1.00 96.25 108 SER A C 1
ATOM 881 O O . SER A 1 108 ? 7.592 -9.877 -13.756 1.00 96.25 108 SER A O 1
ATOM 883 N N . PHE A 1 109 ? 7.982 -8.604 -15.572 1.00 94.25 109 PHE A N 1
ATOM 884 C CA . PHE A 1 109 ? 7.268 -7.448 -15.033 1.00 94.25 109 PHE A CA 1
ATOM 885 C C . PHE A 1 109 ? 5.793 -7.759 -14.739 1.00 94.25 109 PHE A C 1
ATOM 887 O O . PHE A 1 109 ? 5.268 -7.332 -13.713 1.00 94.25 109 PHE A O 1
ATOM 894 N N . GLU A 1 110 ? 5.126 -8.538 -15.592 1.00 93.00 110 GLU A N 1
ATOM 895 C CA . GLU A 1 110 ? 3.729 -8.947 -15.408 1.00 93.00 110 GLU A CA 1
ATOM 896 C C . GLU A 1 110 ? 3.555 -9.750 -14.121 1.00 93.00 110 GLU A C 1
ATOM 898 O O . GLU A 1 110 ? 2.638 -9.481 -13.344 1.00 93.00 110 GLU A O 1
ATOM 903 N N . PHE A 1 111 ? 4.461 -10.696 -13.859 1.00 94.88 111 PHE A N 1
ATOM 904 C CA . PHE A 1 111 ? 4.422 -11.487 -12.635 1.00 94.88 111 PHE A CA 1
ATOM 905 C C . PHE A 1 111 ? 4.731 -10.633 -11.401 1.00 94.88 111 PHE A C 1
ATOM 907 O O . PHE A 1 111 ? 4.004 -10.705 -10.408 1.00 94.88 111 PHE A O 1
ATOM 914 N N . TYR A 1 112 ? 5.762 -9.781 -11.468 1.00 95.44 112 TYR A N 1
ATOM 915 C CA . TYR A 1 112 ? 6.072 -8.819 -10.406 1.00 95.44 112 TYR A CA 1
ATOM 916 C C . TYR A 1 112 ? 4.854 -7.943 -10.083 1.00 95.44 112 TYR A C 1
ATOM 918 O O . TYR A 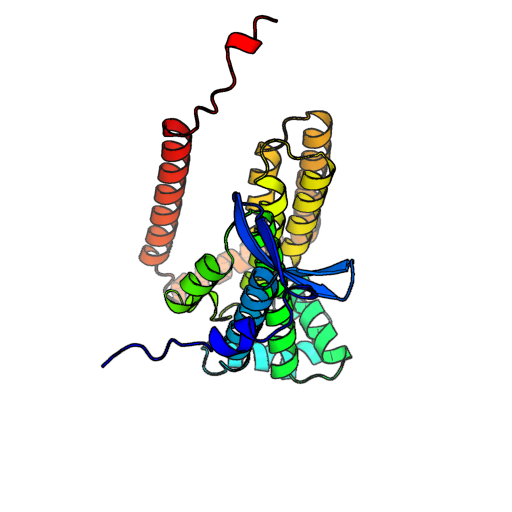1 112 ? 4.460 -7.838 -8.920 1.00 95.44 112 TYR A O 1
ATOM 926 N N . ARG A 1 113 ? 4.218 -7.364 -11.108 1.00 91.50 113 ARG A N 1
ATOM 927 C CA . ARG A 1 113 ? 3.023 -6.529 -10.969 1.00 91.50 113 ARG A CA 1
ATOM 928 C C . ARG A 1 113 ? 1.873 -7.322 -10.357 1.00 91.50 113 ARG A C 1
ATOM 930 O O . ARG A 1 113 ? 1.251 -6.839 -9.417 1.00 91.50 113 ARG A O 1
ATOM 937 N N . ALA A 1 114 ? 1.596 -8.530 -10.842 1.00 92.00 114 ALA A N 1
ATOM 938 C CA . ALA A 1 114 ? 0.531 -9.371 -10.305 1.00 92.00 114 ALA A CA 1
ATOM 939 C C . ALA A 1 114 ? 0.751 -9.678 -8.814 1.00 92.00 114 ALA A C 1
ATOM 941 O O . ALA A 1 114 ? -0.163 -9.490 -8.010 1.00 92.00 114 ALA A O 1
ATOM 942 N N . ALA A 1 115 ? 1.964 -10.073 -8.421 1.00 94.56 115 ALA A N 1
ATOM 943 C CA . ALA A 1 115 ? 2.309 -10.328 -7.023 1.00 94.56 115 ALA A CA 1
ATOM 944 C C . ALA A 1 115 ? 2.195 -9.059 -6.160 1.00 94.56 115 ALA A C 1
ATOM 946 O O . ALA A 1 115 ? 1.635 -9.089 -5.063 1.00 94.56 115 ALA A O 1
ATOM 947 N N . PHE A 1 116 ? 2.669 -7.924 -6.673 1.00 93.19 116 PHE A N 1
ATOM 948 C CA . PHE A 1 116 ? 2.573 -6.627 -6.008 1.00 93.19 116 PHE A CA 1
ATOM 949 C C . PHE A 1 116 ? 1.115 -6.219 -5.752 1.00 93.19 116 PHE A C 1
ATOM 951 O O . PHE A 1 116 ? 0.765 -5.823 -4.637 1.00 93.19 116 PHE A O 1
ATOM 958 N N . LEU A 1 117 ? 0.249 -6.359 -6.761 1.00 90.75 117 LEU A N 1
ATOM 959 C CA . LEU A 1 117 ? -1.182 -6.076 -6.643 1.00 90.75 117 LEU A CA 1
ATOM 960 C C . LEU A 1 117 ? -1.858 -7.003 -5.641 1.00 90.75 117 LEU A C 1
ATOM 962 O O . LEU A 1 117 ? -2.654 -6.531 -4.832 1.00 90.75 117 LEU A O 1
ATOM 966 N N . PHE A 1 118 ? -1.503 -8.290 -5.645 1.00 93.50 118 PHE A N 1
ATOM 967 C CA . PHE A 1 118 ? -2.030 -9.245 -4.676 1.00 93.50 118 PHE A CA 1
ATOM 968 C C . PHE A 1 118 ? -1.720 -8.813 -3.241 1.00 93.50 118 PHE A C 1
ATOM 970 O O . PHE A 1 118 ? -2.621 -8.755 -2.409 1.00 93.50 118 PHE A O 1
ATOM 977 N N . ILE A 1 119 ? -0.466 -8.442 -2.959 1.00 94.56 119 ILE A N 1
ATOM 978 C CA . ILE A 1 119 ? -0.042 -7.973 -1.632 1.00 94.56 119 ILE A CA 1
ATOM 979 C C . ILE A 1 119 ? -0.844 -6.732 -1.215 1.00 94.56 119 ILE A C 1
ATOM 981 O O . ILE A 1 119 ? -1.365 -6.677 -0.100 1.00 94.56 119 ILE A O 1
ATOM 985 N N . CYS A 1 120 ? -0.996 -5.759 -2.115 1.00 93.12 120 CYS A N 1
ATOM 986 C CA . CYS A 1 120 ? -1.763 -4.538 -1.864 1.00 93.12 120 CYS A CA 1
ATOM 987 C C . CYS A 1 120 ? -3.239 -4.833 -1.554 1.00 93.12 120 CYS A C 1
ATOM 989 O O . CYS A 1 120 ? -3.762 -4.406 -0.521 1.00 93.12 120 CYS A O 1
ATOM 991 N N . MET A 1 121 ? -3.900 -5.618 -2.406 1.00 90.88 121 MET A N 1
ATOM 992 C CA . MET A 1 121 ? -5.302 -5.995 -2.225 1.00 90.88 121 MET A CA 1
ATOM 993 C C . MET A 1 121 ? -5.512 -6.860 -0.980 1.00 90.88 121 MET A C 1
ATOM 995 O O . MET A 1 121 ? -6.523 -6.718 -0.295 1.00 90.88 121 MET A O 1
ATOM 999 N N . PHE A 1 122 ? -4.551 -7.716 -0.633 1.00 94.19 122 PHE A N 1
ATOM 1000 C CA . PHE A 1 122 ? -4.604 -8.520 0.583 1.00 94.19 122 PHE A CA 1
ATOM 1001 C C . PHE A 1 122 ? -4.465 -7.659 1.848 1.00 94.19 122 PHE A C 1
ATOM 1003 O O . PHE A 1 122 ? -5.215 -7.848 2.808 1.00 94.19 122 PHE A O 1
ATOM 1010 N N . MET A 1 123 ? -3.583 -6.652 1.849 1.00 94.75 123 MET A N 1
ATOM 1011 C CA . MET A 1 123 ? -3.517 -5.666 2.939 1.00 94.75 123 MET A CA 1
ATOM 1012 C C . MET A 1 123 ? -4.843 -4.917 3.099 1.00 94.75 123 MET A C 1
ATOM 1014 O O . MET A 1 123 ? -5.331 -4.752 4.218 1.00 94.75 123 MET A O 1
ATOM 1018 N N . GLN A 1 124 ? -5.457 -4.514 1.987 1.00 91.56 124 GLN A N 1
ATOM 1019 C CA . GLN A 1 124 ? -6.770 -3.873 1.984 1.00 91.56 124 GLN A CA 1
ATOM 1020 C C . GLN A 1 124 ? -7.874 -4.810 2.494 1.00 91.56 124 GLN A C 1
ATOM 1022 O O . GLN A 1 124 ? -8.697 -4.402 3.313 1.00 91.56 124 GLN A O 1
ATOM 1027 N N . PHE A 1 125 ? -7.864 -6.081 2.088 1.00 91.50 125 PHE A N 1
ATOM 1028 C CA . PHE A 1 125 ? -8.768 -7.111 2.599 1.00 91.50 125 PHE A CA 1
ATOM 1029 C C . PHE A 1 125 ? -8.670 -7.232 4.124 1.00 91.50 125 PHE A C 1
ATOM 1031 O O . PHE A 1 125 ? -9.686 -7.143 4.819 1.00 91.50 125 PHE A O 1
ATOM 1038 N N . ILE A 1 126 ? -7.451 -7.338 4.665 1.00 92.00 126 ILE A N 1
ATOM 1039 C CA . ILE A 1 126 ? -7.221 -7.364 6.115 1.00 92.00 126 ILE A CA 1
ATOM 1040 C C . ILE A 1 126 ? -7.760 -6.085 6.764 1.00 92.00 126 ILE A C 1
ATOM 1042 O O . ILE A 1 126 ? -8.444 -6.160 7.788 1.00 92.00 126 ILE A O 1
ATOM 1046 N N . ALA A 1 127 ? -7.485 -4.920 6.173 1.00 91.44 127 ALA A N 1
ATOM 1047 C CA . ALA A 1 127 ? -7.921 -3.630 6.693 1.00 91.44 127 ALA A CA 1
ATOM 1048 C C . ALA A 1 127 ? -9.451 -3.546 6.810 1.00 91.44 127 ALA A C 1
ATOM 1050 O O . ALA A 1 127 ? -9.976 -3.227 7.877 1.00 91.44 127 ALA A O 1
ATOM 1051 N N . VAL A 1 128 ? -10.169 -3.884 5.736 1.00 89.12 128 VAL A N 1
ATOM 1052 C CA . VAL A 1 128 ? -11.638 -3.845 5.661 1.00 89.12 128 VAL A CA 1
ATOM 1053 C C . VAL A 1 128 ? -12.264 -4.792 6.680 1.00 89.12 128 VAL A C 1
ATOM 1055 O O . VAL A 1 128 ? -13.125 -4.379 7.462 1.00 89.12 128 VAL A O 1
ATOM 1058 N N . ARG A 1 129 ? -11.767 -6.033 6.752 1.00 85.81 129 ARG A N 1
ATOM 1059 C CA . ARG A 1 129 ? -12.238 -7.023 7.730 1.00 85.81 129 ARG A CA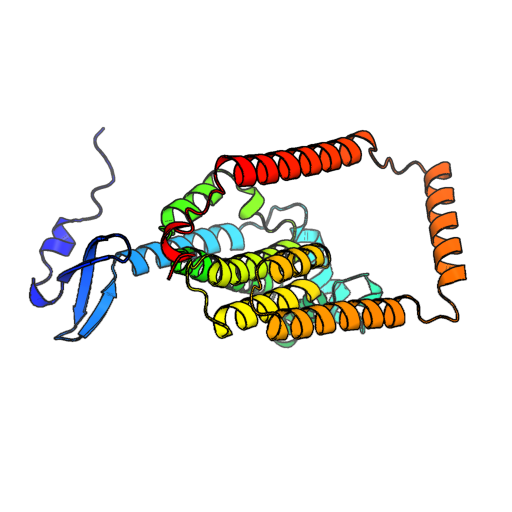 1
ATOM 1060 C C . ARG A 1 129 ? -11.974 -6.563 9.163 1.00 85.81 129 ARG A C 1
ATOM 1062 O O . ARG A 1 129 ? -12.825 -6.727 10.034 1.00 85.81 129 ARG A O 1
ATOM 1069 N N . LYS A 1 130 ? -10.825 -5.934 9.421 1.00 84.88 130 LYS A N 1
ATOM 1070 C CA . LYS A 1 130 ? -10.473 -5.405 10.745 1.00 84.88 130 LYS A CA 1
ATOM 1071 C C . LYS A 1 130 ? -11.323 -4.200 11.161 1.00 84.88 130 LYS A C 1
ATOM 1073 O O . LYS A 1 130 ? -11.557 -4.026 12.359 1.00 84.88 130 LYS A O 1
ATOM 1078 N N . MET A 1 131 ? -11.810 -3.413 10.202 1.00 84.75 131 MET A N 1
ATOM 1079 C CA . MET A 1 131 ? -12.786 -2.341 10.432 1.00 84.75 131 MET A CA 1
ATOM 1080 C C . MET A 1 131 ? -14.212 -2.865 10.678 1.00 84.75 131 MET A C 1
ATOM 1082 O O . MET A 1 131 ? -15.081 -2.082 11.046 1.00 84.75 131 MET A O 1
ATOM 1086 N N . GLY A 1 132 ? -14.454 -4.172 10.522 1.00 81.69 132 GLY A N 1
ATOM 1087 C CA . GLY A 1 132 ? -15.770 -4.786 10.718 1.00 81.69 132 GLY A CA 1
ATOM 1088 C C . GLY A 1 132 ? -16.738 -4.556 9.556 1.00 81.69 132 GLY A C 1
ATOM 1089 O O . GLY A 1 132 ? -17.936 -4.763 9.712 1.00 81.69 132 GLY A O 1
ATOM 1090 N N . ALA A 1 133 ? -16.238 -4.120 8.397 1.00 79.00 133 ALA A N 1
ATOM 1091 C CA . ALA A 1 133 ? -17.046 -3.950 7.199 1.00 79.00 133 ALA A CA 1
ATOM 1092 C C . ALA A 1 133 ? -17.095 -5.252 6.384 1.00 79.00 133 ALA A C 1
ATOM 1094 O O . ALA A 1 133 ? -16.115 -5.997 6.309 1.00 79.00 133 ALA A O 1
ATOM 1095 N N . ALA A 1 134 ? -18.234 -5.509 5.740 1.00 77.94 134 ALA A N 1
ATOM 1096 C CA . ALA A 1 134 ? -18.376 -6.625 4.814 1.00 77.94 134 ALA A CA 1
ATOM 1097 C C . ALA A 1 134 ? -17.529 -6.372 3.556 1.00 77.94 134 ALA A C 1
ATOM 1099 O O . ALA A 1 134 ? -17.710 -5.351 2.886 1.00 77.94 134 ALA A O 1
ATOM 1100 N N . TYR A 1 135 ? -16.615 -7.291 3.231 1.00 82.00 135 TYR A N 1
ATOM 1101 C CA . TYR A 1 135 ? -15.650 -7.078 2.150 1.00 82.00 135 TYR A CA 1
ATOM 1102 C C . TYR A 1 135 ? -16.326 -6.976 0.784 1.00 82.00 135 TYR A C 1
ATOM 1104 O O . TYR A 1 135 ? -15.915 -6.160 -0.032 1.00 82.00 135 TYR A O 1
ATOM 1112 N N . TRP A 1 136 ? -17.422 -7.699 0.552 1.00 78.88 136 TRP A N 1
ATOM 1113 C CA . TRP A 1 136 ? -18.174 -7.576 -0.697 1.00 78.88 136 TRP A CA 1
ATOM 1114 C C . TRP A 1 136 ? -18.660 -6.145 -0.988 1.00 78.88 136 TRP A C 1
ATOM 1116 O O . TRP A 1 136 ? -18.669 -5.740 -2.146 1.00 78.88 136 TRP A O 1
ATOM 1126 N N . LYS A 1 137 ? -19.006 -5.346 0.037 1.00 79.75 137 LYS A N 1
ATOM 1127 C CA . LYS A 1 137 ? -19.409 -3.936 -0.149 1.00 79.75 137 LYS A CA 1
ATOM 1128 C C . LYS A 1 137 ? -18.243 -3.095 -0.643 1.00 79.75 137 LYS A C 1
ATOM 1130 O O . LYS 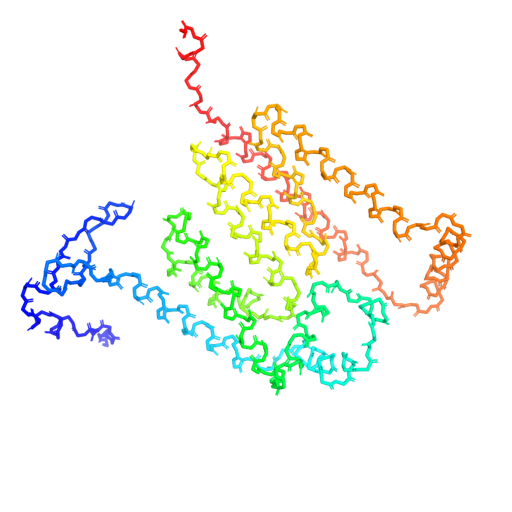A 1 137 ? -18.412 -2.249 -1.510 1.00 79.75 137 LYS A O 1
ATOM 1135 N N . TYR A 1 138 ? -17.065 -3.349 -0.083 1.00 81.81 138 TYR A N 1
ATOM 1136 C CA . TYR A 1 138 ? -15.825 -2.730 -0.518 1.00 81.81 138 TYR A CA 1
ATOM 1137 C C . TYR A 1 138 ? -15.489 -3.134 -1.953 1.00 81.81 138 TYR A C 1
ATOM 1139 O O . TYR A 1 138 ? -15.330 -2.271 -2.805 1.00 81.81 138 TYR A O 1
ATOM 1147 N N . ALA A 1 139 ? -15.484 -4.436 -2.234 1.00 77.62 139 ALA A N 1
ATOM 1148 C CA . ALA A 1 139 ? -15.222 -5.011 -3.547 1.00 77.62 139 ALA A CA 1
ATOM 1149 C C . ALA A 1 139 ? -16.168 -4.485 -4.641 1.00 77.62 139 ALA A C 1
ATOM 1151 O O . ALA A 1 139 ? -15.734 -4.263 -5.765 1.00 77.62 139 ALA A O 1
ATOM 1152 N N . ILE A 1 140 ? -17.441 -4.223 -4.328 1.00 75.44 140 ILE A N 1
ATOM 1153 C CA . ILE A 1 140 ? -18.384 -3.664 -5.305 1.00 75.44 140 ILE A CA 1
ATOM 1154 C C . ILE A 1 140 ? -18.002 -2.240 -5.728 1.00 75.44 140 ILE A C 1
ATOM 1156 O O . ILE A 1 140 ? -18.182 -1.886 -6.889 1.00 75.44 140 ILE A O 1
ATOM 1160 N N . LEU A 1 141 ? -17.423 -1.429 -4.831 1.00 70.31 141 LEU A N 1
ATOM 1161 C CA . LEU A 1 141 ? -16.975 -0.074 -5.175 1.00 70.31 141 LEU A CA 1
ATOM 1162 C C . LEU A 1 141 ? -15.870 -0.096 -6.238 1.00 70.31 141 LEU A C 1
ATOM 1164 O O . LEU A 1 141 ? -15.787 0.828 -7.042 1.00 70.31 141 LEU A O 1
ATOM 1168 N N . TYR A 1 142 ? -15.084 -1.172 -6.299 1.00 65.38 142 TYR A N 1
ATOM 1169 C CA . TYR A 1 142 ? -14.066 -1.381 -7.330 1.00 65.38 142 TYR A CA 1
ATOM 1170 C C . TYR A 1 142 ? -14.651 -1.695 -8.713 1.00 65.38 142 TYR A C 1
ATOM 1172 O O . TYR A 1 142 ? -13.998 -1.430 -9.716 1.00 65.38 142 TYR A O 1
ATOM 1180 N N . VAL A 1 143 ? -15.888 -2.200 -8.784 1.00 61.69 143 VAL A N 1
ATOM 1181 C CA . VAL A 1 143 ? -16.610 -2.396 -10.053 1.00 61.69 143 VAL A CA 1
ATOM 1182 C C . VAL A 1 143 ? -17.100 -1.057 -10.617 1.00 61.69 143 VAL A C 1
ATOM 1184 O O . VAL A 1 143 ? -17.075 -0.853 -11.826 1.00 61.69 143 VAL A O 1
ATOM 1187 N N . PHE A 1 144 ? -17.522 -0.129 -9.750 1.00 55.94 144 PHE A N 1
ATOM 1188 C CA . PHE A 1 144 ? -18.053 1.179 -10.160 1.00 55.94 144 PHE A CA 1
ATOM 1189 C C . PHE A 1 144 ? -16.984 2.264 -10.314 1.00 55.94 144 PHE A C 1
ATOM 1191 O O . PHE A 1 144 ? -17.185 3.220 -11.060 1.00 55.94 144 PHE A O 1
ATOM 1198 N N . TYR A 1 145 ? -15.857 2.131 -9.615 1.00 58.84 145 TYR A N 1
ATOM 1199 C CA . TYR A 1 145 ? -14.747 3.074 -9.673 1.00 58.84 145 TYR A CA 1
ATOM 1200 C C . TYR A 1 145 ? -13.460 2.348 -10.096 1.00 58.84 145 TYR A C 1
ATOM 1202 O O . TYR A 1 145 ? -12.588 2.083 -9.261 1.00 58.84 145 TYR A O 1
ATOM 1210 N N . PRO A 1 146 ? -13.324 2.016 -11.396 1.00 51.91 146 PRO A N 1
ATOM 1211 C CA . PRO A 1 146 ? -12.200 1.236 -11.907 1.00 51.91 146 PRO A CA 1
ATOM 1212 C C . PRO A 1 146 ? -10.854 1.916 -11.655 1.00 51.91 146 PRO A C 1
ATOM 1214 O O . PRO A 1 146 ? -9.864 1.218 -11.523 1.00 51.91 146 PRO A O 1
ATOM 1217 N N . TYR A 1 147 ? -10.814 3.238 -11.453 1.00 51.50 147 TYR A N 1
ATOM 1218 C CA . TYR A 1 147 ? -9.605 3.992 -11.093 1.00 51.50 147 TYR A CA 1
ATOM 1219 C C . TYR A 1 147 ? -8.916 3.518 -9.797 1.00 51.50 147 TYR A C 1
ATOM 1221 O O . TYR A 1 147 ? -7.747 3.820 -9.579 1.00 51.50 147 TYR A O 1
ATOM 1229 N N . LEU A 1 148 ? -9.632 2.812 -8.909 1.00 49.84 148 LEU A N 1
ATOM 1230 C CA . LEU A 1 148 ? -9.056 2.197 -7.705 1.00 49.84 148 LEU A CA 1
ATOM 1231 C C . LEU A 1 148 ? -8.480 0.791 -7.967 1.00 49.84 148 LEU A C 1
ATOM 1233 O O . LEU A 1 148 ? -7.620 0.351 -7.202 1.00 49.84 148 LEU A O 1
ATOM 1237 N N . LEU A 1 149 ? -8.959 0.082 -9.000 1.00 49.19 149 LEU A N 1
ATOM 1238 C CA . LEU A 1 149 ? -8.372 -1.178 -9.489 1.00 49.19 149 LEU A CA 1
ATOM 1239 C C . LEU A 1 149 ? -7.268 -0.943 -10.502 1.00 49.19 149 LEU A C 1
ATOM 1241 O O . LEU A 1 149 ? -6.387 -1.788 -10.619 1.00 49.19 149 LEU A O 1
ATOM 1245 N N . ASP A 1 150 ? -7.362 0.152 -11.248 1.00 53.47 150 ASP A N 1
ATOM 1246 C CA . ASP A 1 150 ? -6.427 0.516 -12.284 1.00 53.47 150 ASP A CA 1
ATOM 1247 C C . ASP A 1 150 ? -5.142 0.958 -11.589 1.00 53.47 150 ASP A C 1
ATOM 1249 O O . ASP A 1 150 ? -5.084 2.032 -10.975 1.00 53.47 150 ASP A O 1
ATOM 1253 N N . PRO A 1 151 ? -4.090 0.126 -11.607 1.00 56.78 151 PRO A N 1
ATOM 1254 C CA . PRO A 1 151 ? -2.846 0.457 -10.958 1.00 56.78 151 PRO A CA 1
ATOM 1255 C C . PRO A 1 151 ? -2.040 1.378 -11.871 1.00 56.78 151 PRO A C 1
ATOM 1257 O O . PRO A 1 151 ? -0.839 1.167 -12.050 1.00 56.78 151 PRO A O 1
ATOM 1260 N N . ILE A 1 152 ? -2.704 2.408 -12.416 1.00 58.91 152 ILE A N 1
ATOM 1261 C CA . ILE A 1 152 ? -2.100 3.514 -13.156 1.00 58.91 152 ILE A CA 1
ATOM 1262 C C . ILE A 1 152 ? -0.889 3.996 -12.362 1.00 58.91 152 ILE A C 1
ATOM 1264 O O . ILE A 1 152 ? 0.158 4.229 -12.924 1.00 58.91 152 ILE A O 1
ATOM 1268 N N . GLN A 1 153 ? -0.960 4.019 -11.027 1.00 77.44 153 GLN A N 1
ATOM 1269 C CA . GLN A 1 153 ? 0.168 4.400 -10.181 1.00 77.44 153 GLN A CA 1
ATOM 1270 C C . GLN A 1 153 ? 0.487 3.329 -9.131 1.00 77.44 153 GLN A C 1
ATOM 1272 O O . GLN A 1 153 ? 0.077 3.446 -7.974 1.00 77.44 153 GLN A O 1
ATOM 1277 N N . LEU A 1 154 ? 1.275 2.310 -9.504 1.00 85.38 154 LEU A N 1
ATOM 1278 C CA . LEU A 1 154 ? 1.730 1.232 -8.600 1.00 85.38 154 LEU A CA 1
ATOM 1279 C C . LEU A 1 154 ? 2.300 1.768 -7.276 1.00 85.38 154 LEU A C 1
ATOM 1281 O O . LEU A 1 154 ? 2.005 1.249 -6.199 1.00 85.38 154 LEU A O 1
ATOM 1285 N N . ARG A 1 155 ? 3.066 2.861 -7.357 1.00 86.94 155 ARG A N 1
ATOM 1286 C CA . ARG A 1 155 ? 3.649 3.571 -6.209 1.00 86.94 155 ARG A CA 1
ATOM 1287 C C . ARG A 1 155 ? 2.594 4.031 -5.204 1.00 86.94 155 ARG A C 1
ATOM 1289 O O . ARG A 1 155 ? 2.666 3.708 -4.019 1.00 86.94 155 ARG A O 1
ATOM 1296 N N . ASN A 1 156 ? 1.596 4.759 -5.701 1.00 85.38 156 ASN A N 1
ATOM 1297 C CA . ASN A 1 156 ? 0.508 5.294 -4.894 1.00 85.38 156 ASN A CA 1
ATOM 1298 C C . ASN A 1 156 ? -0.371 4.165 -4.341 1.00 85.38 156 ASN A C 1
ATOM 1300 O O . ASN A 1 156 ? -0.734 4.179 -3.169 1.00 85.38 156 ASN A O 1
ATOM 1304 N N . TYR A 1 157 ? -0.650 3.142 -5.152 1.00 87.69 157 TYR A N 1
ATOM 1305 C CA . TYR A 1 157 ? -1.494 2.022 -4.746 1.00 87.69 157 TYR A CA 1
ATOM 1306 C C . TYR A 1 157 ? -0.928 1.255 -3.542 1.00 87.69 157 TYR A C 1
ATOM 1308 O O . TYR A 1 157 ? -1.650 0.977 -2.579 1.00 87.69 157 TYR A O 1
ATOM 1316 N N . MET A 1 158 ? 0.379 0.980 -3.534 1.00 91.81 158 MET A N 1
ATOM 1317 C CA . MET A 1 158 ? 1.048 0.376 -2.377 1.00 91.81 158 MET A CA 1
ATOM 1318 C C . MET A 1 158 ? 0.997 1.287 -1.155 1.00 91.81 158 MET A C 1
ATOM 1320 O O . MET A 1 158 ? 0.639 0.842 -0.063 1.00 91.81 158 MET A O 1
ATOM 1324 N N . ALA A 1 159 ? 1.300 2.571 -1.339 1.00 92.12 159 ALA A N 1
ATOM 1325 C CA . ALA A 1 159 ? 1.304 3.532 -0.248 1.00 92.12 159 ALA A CA 1
ATOM 1326 C C . ALA A 1 159 ? -0.091 3.665 0.400 1.00 92.12 159 ALA A C 1
ATOM 1328 O O . ALA A 1 159 ? -0.216 3.586 1.622 1.00 92.12 159 ALA A O 1
ATOM 1329 N N . ILE A 1 160 ? -1.157 3.750 -0.404 1.00 90.25 160 ILE A N 1
ATOM 1330 C CA . ILE A 1 160 ? -2.551 3.759 0.070 1.00 90.25 160 ILE A CA 1
ATOM 1331 C C . ILE A 1 160 ? -2.912 2.447 0.770 1.00 90.25 160 ILE A C 1
ATOM 1333 O O . ILE A 1 160 ? -3.605 2.470 1.785 1.00 90.25 160 ILE A O 1
ATOM 1337 N N . SER A 1 161 ? -2.428 1.303 0.288 1.00 93.06 161 SER A N 1
ATOM 1338 C CA . SER A 1 161 ? -2.709 0.007 0.919 1.00 93.06 161 SER A CA 1
ATOM 1339 C C . SER A 1 161 ? -2.132 -0.076 2.337 1.00 93.06 161 SER A C 1
ATOM 1341 O O . SER A 1 161 ? -2.821 -0.522 3.259 1.00 93.06 161 SER A O 1
ATOM 1343 N N . PHE A 1 162 ? -0.916 0.443 2.549 1.00 95.69 162 PHE A N 1
ATOM 1344 C CA . PHE A 1 162 ? -0.353 0.619 3.891 1.00 95.69 162 PHE A CA 1
ATOM 1345 C C . PHE A 1 162 ? -1.178 1.590 4.745 1.00 95.69 162 PHE A C 1
ATOM 1347 O O . PHE A 1 162 ? -1.444 1.297 5.912 1.00 95.69 162 PHE A O 1
ATOM 1354 N N . VAL A 1 163 ? -1.619 2.719 4.178 1.00 93.44 163 VAL A N 1
ATOM 1355 C CA . VAL A 1 163 ? -2.454 3.710 4.883 1.00 93.44 163 VAL A CA 1
ATOM 1356 C C . VAL A 1 163 ? -3.784 3.107 5.323 1.00 93.44 163 VAL A C 1
ATOM 1358 O O . VAL A 1 163 ? -4.167 3.250 6.483 1.00 93.44 163 VAL A O 1
ATOM 1361 N N . MET A 1 164 ? -4.479 2.392 4.440 1.00 92.44 164 MET A N 1
ATOM 1362 C CA . MET A 1 164 ? -5.733 1.716 4.766 1.00 92.44 164 MET A CA 1
ATOM 1363 C C . MET A 1 164 ? -5.547 0.701 5.890 1.00 92.44 164 MET A C 1
ATOM 1365 O O . MET A 1 164 ? -6.326 0.677 6.848 1.00 92.44 164 MET A O 1
ATOM 1369 N N . LEU A 1 165 ? -4.484 -0.105 5.813 1.00 94.50 165 LEU A N 1
ATOM 1370 C CA . LEU A 1 165 ? -4.164 -1.045 6.874 1.00 94.50 165 LEU A CA 1
ATOM 1371 C C . LEU A 1 165 ? -3.866 -0.311 8.184 1.00 94.50 165 LEU A C 1
ATOM 1373 O O . LEU A 1 165 ? -4.424 -0.697 9.208 1.00 94.50 165 LEU A O 1
ATOM 1377 N N . ALA A 1 166 ? -3.104 0.785 8.168 1.00 93.62 166 ALA A N 1
ATOM 1378 C CA . ALA A 1 166 ? -2.846 1.609 9.349 1.00 93.62 166 ALA A CA 1
ATOM 1379 C C . ALA A 1 166 ? -4.143 2.161 9.968 1.00 93.62 166 ALA A C 1
ATOM 1381 O O . ALA A 1 166 ? -4.352 2.047 11.179 1.00 93.62 166 ALA A O 1
ATOM 1382 N N . ILE A 1 167 ? -5.057 2.687 9.146 1.00 90.81 167 ILE A N 1
ATOM 1383 C CA . ILE A 1 167 ? -6.367 3.196 9.583 1.00 90.81 167 ILE A CA 1
ATOM 1384 C C . ILE A 1 167 ? -7.176 2.109 10.291 1.00 90.81 167 ILE A C 1
ATOM 1386 O O . ILE A 1 167 ? -7.782 2.380 11.329 1.00 90.81 167 ILE A O 1
ATOM 1390 N N . SER A 1 168 ? -7.123 0.861 9.825 1.00 90.62 168 SER A N 1
ATOM 1391 C CA . SER A 1 168 ? -7.852 -0.241 10.469 1.00 90.62 168 SER A CA 1
ATOM 1392 C C . SER A 1 168 ? -7.435 -0.507 11.927 1.00 90.62 168 SER A C 1
ATOM 1394 O O . SER A 1 168 ? -8.224 -1.028 12.721 1.00 90.62 168 SER A O 1
ATOM 1396 N N . PHE A 1 169 ? -6.217 -0.120 12.326 1.00 89.00 169 PHE A N 1
ATOM 1397 C CA . PHE A 1 169 ? -5.776 -0.150 13.726 1.00 89.00 169 PHE A CA 1
ATOM 1398 C C . PHE A 1 169 ? -6.267 1.065 14.531 1.00 89.00 169 PHE A C 1
ATOM 1400 O O . PHE A 1 169 ? -6.376 0.989 15.754 1.00 89.00 169 PHE A O 1
ATOM 1407 N N . MET A 1 170 ? -6.620 2.167 13.867 1.00 85.56 170 MET A N 1
ATOM 1408 C CA . MET A 1 170 ? -7.028 3.424 14.503 1.00 85.56 170 MET A CA 1
ATOM 1409 C C . MET A 1 170 ? -8.545 3.560 14.709 1.00 85.56 170 MET A C 1
ATOM 1411 O O . MET A 1 170 ? -8.960 4.268 15.629 1.00 85.56 170 MET A O 1
ATOM 1415 N N . VAL A 1 171 ? -9.365 2.868 13.906 1.00 82.31 171 VAL A N 1
ATOM 1416 C CA . VAL A 1 171 ? -10.843 2.972 13.918 1.00 82.31 171 VAL A CA 1
ATOM 1417 C C . VAL A 1 171 ? -11.487 2.451 15.217 1.00 82.31 171 VAL A C 1
ATOM 1419 O O . VAL A 1 171 ? -12.597 2.847 15.568 1.00 82.31 171 VAL A O 1
ATOM 1422 N N . LYS A 1 172 ? -10.807 1.601 15.999 1.00 75.25 172 LYS A N 1
ATOM 1423 C CA . LYS A 1 172 ? -11.382 1.037 17.235 1.00 75.25 172 LYS A CA 1
ATOM 1424 C C . LYS A 1 172 ? -11.507 2.084 18.355 1.00 75.25 172 LYS A C 1
ATOM 1426 O O . LYS A 1 172 ? -10.531 2.744 18.710 1.00 75.25 172 LYS A O 1
ATOM 1431 N N . ARG A 1 173 ? -12.688 2.153 18.995 1.00 61.69 173 ARG A N 1
ATOM 1432 C CA . ARG A 1 173 ? -13.004 3.081 20.110 1.00 61.69 173 ARG A CA 1
ATOM 1433 C C . ARG A 1 173 ? -12.032 2.955 21.295 1.00 61.69 173 ARG A C 1
ATOM 1435 O O . ARG A 1 173 ? -11.598 3.969 21.829 1.00 61.69 173 ARG A O 1
ATOM 1442 N N . ASN A 1 174 ? -11.625 1.729 21.636 1.00 67.75 174 ASN A N 1
ATOM 1443 C CA . ASN A 1 174 ? -10.673 1.424 22.716 1.00 67.75 174 ASN A CA 1
ATOM 1444 C C . ASN A 1 174 ? -9.317 0.954 22.160 1.00 67.75 174 ASN A C 1
ATOM 1446 O O . ASN A 1 174 ? -8.838 -0.132 22.493 1.00 67.75 174 ASN A O 1
ATOM 1450 N N . ARG A 1 175 ? -8.723 1.740 21.255 1.00 77.81 175 ARG A N 1
ATOM 1451 C CA . ARG A 1 175 ? -7.418 1.430 20.647 1.00 77.81 175 ARG A CA 1
ATOM 1452 C C . ARG A 1 175 ? -6.323 1.258 21.702 1.00 77.81 175 ARG A C 1
ATOM 1454 O O . ARG A 1 175 ? -6.136 2.116 22.567 1.00 77.81 175 ARG A O 1
ATOM 1461 N N . LYS A 1 176 ? -5.582 0.151 21.627 1.00 84.44 176 LYS A N 1
ATOM 1462 C CA . LYS A 1 176 ? -4.460 -0.122 22.534 1.00 84.44 176 LYS A CA 1
ATOM 1463 C C . LYS A 1 176 ? -3.214 0.626 22.059 1.00 84.44 176 LYS A C 1
ATOM 1465 O O . LYS A 1 176 ? -3.082 0.969 20.887 1.00 84.44 176 LYS A O 1
ATOM 1470 N N . ARG A 1 177 ? -2.236 0.814 22.953 1.00 84.00 177 ARG A N 1
ATOM 1471 C CA . ARG A 1 177 ? -0.920 1.380 22.593 1.00 84.00 177 ARG A CA 1
ATOM 1472 C C . ARG A 1 177 ? -0.266 0.627 21.427 1.00 84.00 177 ARG A C 1
ATOM 1474 O O . ARG A 1 177 ? 0.305 1.262 20.551 1.00 84.00 177 ARG A O 1
ATOM 1481 N N . GLY A 1 178 ? -0.378 -0.702 21.413 1.00 86.62 178 GLY A N 1
ATOM 1482 C CA . GLY A 1 178 ? 0.146 -1.539 20.331 1.00 86.62 178 GLY A CA 1
ATOM 1483 C C . GLY A 1 178 ? -0.511 -1.265 18.976 1.00 86.62 178 GLY A C 1
ATOM 1484 O O . GLY A 1 178 ? 0.189 -1.251 17.973 1.00 86.62 178 GLY A O 1
ATOM 1485 N N . ASP A 1 179 ? -1.815 -0.964 18.945 1.00 89.19 179 ASP A N 1
ATOM 1486 C CA . ASP A 1 179 ? -2.519 -0.634 17.699 1.00 89.19 179 ASP A CA 1
ATOM 1487 C C . ASP A 1 179 ? -2.012 0.688 17.108 1.00 89.19 179 ASP A C 1
ATOM 1489 O O . ASP A 1 179 ? -1.779 0.786 15.906 1.00 89.19 179 ASP A O 1
ATOM 1493 N N . LEU A 1 180 ? -1.776 1.691 17.962 1.00 87.69 180 LEU A N 1
ATOM 1494 C CA . LEU A 1 180 ? -1.175 2.955 17.538 1.00 87.69 180 LEU A CA 1
ATOM 1495 C C . LEU A 1 180 ? 0.247 2.736 17.011 1.00 87.69 180 LEU A C 1
ATOM 1497 O O . LEU A 1 180 ? 0.564 3.211 15.933 1.00 87.69 180 LEU A O 1
ATOM 1501 N N . ILE A 1 181 ? 1.094 1.980 17.713 1.00 87.56 181 ILE A N 1
ATOM 1502 C CA . ILE A 1 181 ? 2.457 1.696 17.232 1.00 87.56 181 ILE A CA 1
ATOM 1503 C C . ILE A 1 181 ? 2.420 0.966 15.881 1.00 87.56 181 ILE A C 1
ATOM 1505 O O . ILE A 1 181 ? 3.159 1.341 14.976 1.00 87.56 181 ILE A O 1
ATOM 1509 N N . ALA A 1 182 ? 1.533 -0.019 15.713 1.00 91.81 182 ALA A N 1
ATOM 1510 C CA . ALA A 1 182 ? 1.361 -0.715 14.440 1.00 91.81 182 ALA A CA 1
ATOM 1511 C C . ALA A 1 182 ? 0.952 0.248 13.314 1.00 91.81 182 ALA A C 1
ATOM 1513 O O . ALA A 1 182 ? 1.557 0.222 12.245 1.00 91.81 182 ALA A O 1
ATOM 1514 N N . ALA A 1 183 ? -0.011 1.142 13.565 1.00 92.06 183 ALA A N 1
ATOM 1515 C CA . ALA A 1 183 ? -0.399 2.172 12.603 1.00 92.06 183 ALA A CA 1
ATOM 1516 C C . ALA A 1 183 ? 0.776 3.097 12.239 1.00 92.06 183 ALA A C 1
ATOM 1518 O O . ALA A 1 183 ? 0.986 3.370 11.061 1.00 92.06 183 ALA A O 1
ATOM 1519 N N . PHE A 1 184 ? 1.578 3.521 13.224 1.00 90.50 184 PHE A N 1
ATOM 1520 C CA . PHE A 1 184 ? 2.759 4.360 12.989 1.00 90.50 184 PHE A CA 1
ATOM 1521 C C . PHE A 1 184 ? 3.769 3.672 12.074 1.00 90.50 184 PHE A C 1
ATOM 1523 O O . PHE A 1 184 ? 4.211 4.253 11.088 1.00 90.50 184 PHE A O 1
ATOM 1530 N N . VAL A 1 185 ? 4.109 2.419 12.387 1.00 91.62 185 VAL A N 1
ATOM 1531 C CA . VAL A 1 185 ? 5.067 1.626 11.608 1.00 91.62 185 VAL A CA 1
ATOM 1532 C C . VAL A 1 185 ? 4.568 1.433 10.178 1.00 91.62 185 VAL A C 1
ATOM 1534 O O . VAL A 1 185 ? 5.331 1.636 9.242 1.00 91.62 185 VAL A O 1
ATOM 1537 N N . LEU A 1 186 ? 3.284 1.123 9.990 1.00 95.25 186 LEU A N 1
ATOM 1538 C CA . LEU A 1 186 ? 2.695 0.976 8.656 1.00 95.25 186 LEU A CA 1
ATOM 1539 C C . LEU A 1 186 ? 2.765 2.276 7.842 1.00 95.25 186 LEU A C 1
ATOM 1541 O O . LEU A 1 186 ? 3.098 2.232 6.660 1.00 95.25 186 LEU A O 1
ATOM 1545 N N . LEU A 1 187 ? 2.513 3.434 8.461 1.00 93.19 187 LEU A N 1
ATOM 1546 C CA . LEU A 1 187 ? 2.664 4.730 7.791 1.00 93.19 187 LEU A CA 1
ATOM 1547 C C . LEU A 1 187 ? 4.128 5.033 7.443 1.00 93.19 187 LEU A C 1
ATOM 1549 O O . LEU A 1 187 ? 4.397 5.542 6.357 1.00 93.19 187 LEU A O 1
ATOM 1553 N N . LEU A 1 188 ? 5.082 4.671 8.308 1.00 89.75 188 LEU A N 1
ATOM 1554 C CA . LEU A 1 188 ? 6.508 4.762 7.983 1.00 89.75 188 LEU A CA 1
ATOM 1555 C C . LEU A 1 188 ? 6.892 3.848 6.813 1.00 89.75 188 LEU A C 1
ATOM 1557 O O . LEU A 1 188 ? 7.684 4.258 5.973 1.00 89.75 188 LEU A O 1
ATOM 1561 N N . CYS A 1 189 ? 6.311 2.650 6.717 1.00 92.94 189 CYS A N 1
ATOM 1562 C CA . CYS A 1 189 ? 6.512 1.750 5.580 1.00 92.94 189 CYS A CA 1
ATOM 1563 C C . CYS A 1 189 ? 5.895 2.281 4.277 1.00 92.94 189 CYS A C 1
ATOM 1565 O O . CYS A 1 189 ? 6.402 1.960 3.206 1.00 92.94 189 CYS A O 1
ATOM 1567 N N . ALA A 1 190 ? 4.844 3.103 4.345 1.00 93.38 190 ALA A N 1
ATOM 1568 C CA . ALA A 1 190 ? 4.198 3.693 3.172 1.00 93.38 190 ALA A CA 1
ATOM 1569 C C . ALA A 1 190 ? 5.044 4.794 2.505 1.00 93.38 190 ALA A C 1
ATOM 1571 O O . ALA A 1 190 ? 5.069 4.902 1.279 1.00 93.38 190 ALA A O 1
ATOM 1572 N N . ILE A 1 191 ? 5.744 5.607 3.304 1.00 87.44 191 ILE A N 1
ATOM 1573 C CA . ILE A 1 191 ? 6.499 6.784 2.835 1.00 87.44 191 ILE A CA 1
ATOM 1574 C C . ILE A 1 191 ? 7.554 6.440 1.770 1.00 87.44 191 ILE A C 1
ATOM 1576 O O . ILE A 1 191 ? 7.596 7.140 0.758 1.00 87.44 191 ILE A O 1
ATOM 1580 N N . PRO A 1 192 ? 8.363 5.368 1.915 1.00 89.31 192 PRO A N 1
ATOM 1581 C CA . PRO A 1 192 ? 9.295 4.930 0.880 1.00 89.31 192 PRO A CA 1
ATOM 1582 C C . PRO A 1 192 ? 8.663 4.636 -0.482 1.00 89.31 192 PRO A C 1
ATOM 1584 O O . PRO A 1 192 ? 9.389 4.624 -1.470 1.00 89.31 192 PRO A O 1
ATOM 1587 N N . PHE A 1 193 ? 7.359 4.363 -0.555 1.00 89.94 193 PHE A N 1
ATOM 1588 C CA . PHE A 1 193 ? 6.662 4.121 -1.820 1.00 89.94 193 PHE A CA 1
ATOM 1589 C C . PHE A 1 193 ? 6.031 5.387 -2.394 1.00 89.94 193 PHE A C 1
ATOM 1591 O O . PHE A 1 193 ? 5.932 5.499 -3.613 1.00 89.94 193 PHE A O 1
ATOM 1598 N N . HIS A 1 194 ? 5.611 6.329 -1.542 1.00 87.94 194 HIS A N 1
ATOM 1599 C CA . HIS A 1 194 ? 5.039 7.595 -1.990 1.00 87.94 194 HIS A CA 1
ATOM 1600 C C . HIS A 1 194 ? 5.113 8.681 -0.902 1.00 87.94 194 HIS A C 1
ATOM 1602 O O . HIS A 1 194 ? 4.432 8.611 0.127 1.00 87.94 194 HIS A O 1
ATOM 1608 N N . TYR A 1 195 ? 5.875 9.752 -1.147 1.00 81.50 195 TYR A N 1
ATOM 1609 C CA . TYR A 1 195 ? 6.091 10.820 -0.156 1.00 81.50 195 TYR A CA 1
ATOM 1610 C C . TYR A 1 195 ? 4.822 11.614 0.193 1.00 81.50 195 TYR A C 1
ATOM 1612 O O . TYR A 1 195 ? 4.727 12.175 1.287 1.00 81.50 195 TYR A O 1
ATOM 1620 N N . ALA A 1 196 ? 3.810 11.620 -0.683 1.00 82.38 196 ALA A N 1
ATOM 1621 C CA . ALA A 1 196 ? 2.523 12.271 -0.405 1.00 82.38 196 ALA A CA 1
ATOM 1622 C C . ALA A 1 196 ? 1.749 11.648 0.776 1.00 82.38 196 ALA A C 1
ATOM 1624 O O . ALA A 1 196 ? 0.758 12.223 1.216 1.00 82.38 196 ALA A O 1
ATOM 1625 N N . ILE A 1 197 ? 2.196 10.505 1.319 1.00 84.88 197 ILE A N 1
ATOM 1626 C CA . ILE A 1 197 ? 1.610 9.905 2.525 1.00 84.88 197 ILE A CA 1
ATOM 1627 C C . ILE A 1 197 ? 2.093 10.577 3.820 1.00 84.88 197 ILE A C 1
ATOM 1629 O O . ILE A 1 197 ? 1.464 10.443 4.867 1.00 84.88 197 ILE A O 1
ATOM 1633 N N . THR A 1 198 ? 3.165 11.368 3.780 1.00 81.56 198 THR A N 1
ATOM 1634 C CA . THR A 1 198 ? 3.737 11.978 4.992 1.00 81.56 198 THR A CA 1
ATOM 1635 C C . THR A 1 198 ? 2.729 12.794 5.834 1.00 81.56 198 THR A C 1
ATOM 1637 O O . THR A 1 198 ? 2.749 12.650 7.058 1.00 81.56 198 THR A O 1
ATOM 1640 N N . PRO A 1 199 ? 1.771 13.557 5.259 1.00 81.94 199 PRO A N 1
ATOM 1641 C CA . PRO A 1 199 ? 0.728 14.237 6.036 1.00 81.94 199 PRO A CA 1
ATOM 1642 C C . PRO A 1 199 ? -0.132 13.310 6.914 1.00 81.94 199 PRO A C 1
ATOM 1644 O O . PRO A 1 199 ? -0.606 13.735 7.968 1.00 81.94 199 PRO A O 1
ATOM 1647 N N . TYR A 1 200 ? -0.301 12.033 6.549 1.00 84.00 200 TYR A N 1
ATOM 1648 C CA . TYR A 1 200 ? -1.061 11.067 7.355 1.00 84.00 200 TYR A CA 1
ATOM 1649 C C . TYR A 1 200 ? -0.394 10.774 8.708 1.00 84.00 200 TYR A C 1
ATOM 1651 O O . TYR A 1 200 ? -1.097 10.464 9.672 1.00 84.00 200 TYR A O 1
ATOM 1659 N N . LEU A 1 201 ? 0.932 10.943 8.831 1.00 82.75 201 LEU A N 1
ATOM 1660 C CA . LEU A 1 201 ? 1.618 10.867 10.126 1.00 82.75 201 LEU A CA 1
ATOM 1661 C C . LEU A 1 201 ? 1.161 11.982 11.070 1.00 82.75 201 LEU A C 1
ATOM 1663 O O . LEU A 1 201 ? 0.958 11.733 12.255 1.00 82.75 201 LEU A O 1
ATOM 1667 N N . ILE A 1 202 ? 0.952 13.195 10.554 1.00 78.00 202 ILE A N 1
ATOM 1668 C CA . ILE A 1 202 ? 0.495 14.336 11.358 1.00 78.00 202 ILE A CA 1
ATOM 1669 C C . ILE A 1 202 ? -0.915 14.062 11.881 1.00 78.00 202 ILE A C 1
ATOM 1671 O O . ILE A 1 202 ? -1.158 14.170 13.083 1.00 78.00 202 ILE A O 1
ATOM 1675 N N . PHE A 1 203 ? -1.826 13.629 11.004 1.00 78.25 203 PHE A N 1
ATOM 1676 C CA . PHE A 1 203 ? -3.183 13.254 11.408 1.00 78.25 203 PHE A CA 1
ATOM 1677 C C . PHE A 1 203 ? -3.184 12.148 12.462 1.00 78.25 203 PHE A C 1
ATOM 1679 O O . PHE A 1 203 ? -3.956 12.207 13.418 1.00 78.25 203 PHE A O 1
ATOM 1686 N N . MET A 1 204 ? -2.287 11.171 12.338 1.00 83.06 204 MET A N 1
ATOM 1687 C CA . MET A 1 204 ? -2.145 10.121 13.335 1.00 83.06 204 MET A CA 1
ATOM 1688 C C . MET A 1 204 ? -1.727 10.674 14.708 1.00 83.06 204 MET A C 1
ATOM 1690 O O . MET A 1 204 ? -2.284 10.249 15.723 1.00 83.06 204 MET A O 1
ATOM 1694 N N . LEU A 1 205 ? -0.775 11.612 14.767 1.00 79.12 205 LEU A N 1
ATOM 1695 C CA . LEU A 1 205 ? -0.322 12.202 16.033 1.00 79.12 205 LEU A CA 1
ATOM 1696 C C . LEU A 1 205 ? -1.471 12.886 16.788 1.00 79.12 205 LEU A C 1
ATOM 1698 O O . LEU A 1 205 ? -1.556 12.749 18.009 1.00 79.12 205 LEU A O 1
ATOM 1702 N N . LEU A 1 206 ? -2.406 13.526 16.073 1.00 79.00 206 LEU A N 1
ATOM 1703 C CA . LEU A 1 206 ? -3.602 14.149 16.661 1.00 79.00 206 LEU A CA 1
ATOM 1704 C C . LEU A 1 206 ? -4.523 13.142 17.372 1.00 79.00 206 LEU A C 1
ATOM 1706 O O . LEU A 1 206 ? -5.300 13.512 18.251 1.00 79.00 206 LEU A O 1
ATOM 1710 N N . LEU A 1 207 ? -4.436 11.854 17.032 1.00 77.88 207 LEU A N 1
ATOM 1711 C CA . LEU A 1 207 ? -5.251 10.801 17.640 1.00 77.88 207 LEU A CA 1
ATOM 1712 C C . LEU A 1 207 ? -4.649 10.252 18.948 1.00 77.88 207 LEU A C 1
ATOM 1714 O O . LEU A 1 207 ? -5.290 9.438 19.629 1.00 77.88 207 LEU A O 1
ATOM 1718 N N . ILE A 1 208 ? -3.439 10.668 19.331 1.00 79.19 208 ILE A N 1
ATOM 1719 C CA . ILE A 1 208 ? -2.727 10.136 20.497 1.00 79.19 208 ILE A CA 1
ATOM 1720 C C . ILE A 1 208 ? -3.046 10.966 21.742 1.00 79.19 208 ILE A C 1
ATOM 1722 O O . ILE A 1 208 ? -2.547 12.068 21.924 1.00 79.19 208 ILE A O 1
ATOM 1726 N N . ARG A 1 209 ? -3.825 10.389 22.665 1.00 80.75 209 ARG A N 1
ATOM 1727 C CA . ARG A 1 209 ? -4.157 11.034 23.952 1.00 80.75 209 ARG A CA 1
ATOM 1728 C C . ARG A 1 209 ? -3.045 10.927 25.001 1.00 80.75 209 ARG A C 1
ATOM 1730 O O . ARG A 1 209 ? -2.957 11.745 25.908 1.00 80.75 209 ARG A O 1
ATOM 1737 N N . ASN A 1 210 ? -2.206 9.894 24.916 1.00 80.81 210 ASN A N 1
ATOM 1738 C CA . ASN A 1 210 ? -1.134 9.677 25.885 1.00 80.81 210 ASN A CA 1
ATOM 1739 C C . ASN A 1 210 ? 0.044 10.618 25.590 1.00 80.81 210 ASN A C 1
ATOM 1741 O O . ASN A 1 210 ? 0.768 10.402 24.622 1.00 80.81 210 ASN A O 1
ATOM 1745 N N . LYS A 1 211 ? 0.273 11.610 26.460 1.00 77.25 211 LYS A N 1
ATOM 1746 C CA . LYS A 1 211 ? 1.316 12.639 26.293 1.00 77.25 211 LYS A CA 1
ATOM 1747 C C . LYS A 1 211 ? 2.729 12.071 26.107 1.00 77.25 211 LYS A C 1
ATOM 1749 O O . LYS A 1 211 ? 3.481 12.586 25.287 1.00 77.25 211 LYS A O 1
ATOM 1754 N N . LYS A 1 212 ? 3.095 10.994 26.817 1.00 82.06 212 LYS A N 1
ATOM 1755 C CA . LYS A 1 212 ? 4.420 10.356 26.666 1.00 82.06 212 LYS A CA 1
ATOM 1756 C C . LYS A 1 212 ? 4.571 9.719 25.284 1.00 82.06 212 LYS A C 1
ATOM 1758 O O . LYS A 1 212 ? 5.600 9.891 24.642 1.00 82.06 212 LYS A O 1
ATOM 1763 N N . LEU A 1 213 ? 3.540 9.007 24.823 1.00 76.19 213 LEU A N 1
ATOM 1764 C CA . LEU A 1 213 ? 3.532 8.395 23.493 1.00 76.19 213 LEU A CA 1
ATOM 1765 C C . LEU A 1 213 ? 3.491 9.453 22.384 1.00 76.19 213 LEU A C 1
ATOM 1767 O O . LEU A 1 213 ? 4.196 9.306 21.394 1.00 76.19 213 LEU A O 1
ATOM 1771 N N . TYR A 1 214 ? 2.706 10.516 22.569 1.00 82.75 214 TYR A N 1
ATOM 1772 C CA . TYR A 1 214 ? 2.649 11.648 21.649 1.00 82.75 214 TYR A CA 1
ATOM 1773 C C . TYR A 1 214 ? 4.029 12.285 21.497 1.00 82.75 214 TYR A C 1
ATOM 1775 O O . TYR A 1 214 ? 4.531 12.358 20.385 1.00 82.75 214 TYR A O 1
ATOM 1783 N N . ASN A 1 215 ? 4.679 12.662 22.604 1.00 78.25 215 ASN A N 1
ATOM 1784 C CA . ASN A 1 215 ? 6.004 13.284 22.567 1.00 78.25 215 ASN A CA 1
ATOM 1785 C C . ASN A 1 215 ? 7.051 12.375 21.911 1.00 78.25 215 ASN A C 1
ATOM 1787 O O . ASN A 1 215 ? 7.889 12.867 21.164 1.00 78.25 215 ASN A O 1
ATOM 1791 N N . LEU A 1 216 ? 6.988 11.061 22.163 1.00 81.06 216 LEU A N 1
ATOM 1792 C CA . LEU A 1 216 ? 7.872 10.090 21.521 1.00 81.06 216 LEU A CA 1
ATOM 1793 C C . LEU A 1 216 ? 7.677 10.081 20.000 1.00 81.06 216 LEU A C 1
ATOM 1795 O O . LEU A 1 216 ? 8.632 10.311 19.268 1.00 81.06 216 LEU A O 1
ATOM 1799 N N . LEU A 1 217 ? 6.448 9.844 19.526 1.00 79.88 217 LEU A N 1
ATOM 1800 C CA . LEU A 1 217 ? 6.181 9.732 18.089 1.00 79.88 217 LEU A CA 1
ATOM 1801 C C . LEU A 1 217 ? 6.347 11.075 17.370 1.00 79.88 217 LEU A C 1
ATOM 1803 O O . LEU A 1 217 ? 6.929 11.112 16.292 1.00 79.88 217 LEU A O 1
ATOM 1807 N N . ALA A 1 218 ? 5.903 12.179 17.973 1.00 79.38 218 ALA A N 1
ATOM 1808 C CA . ALA A 1 218 ? 6.111 13.522 17.442 1.00 79.38 218 ALA A CA 1
ATOM 1809 C C . ALA A 1 218 ? 7.606 13.856 17.369 1.00 79.38 218 ALA A C 1
ATOM 1811 O O . ALA A 1 218 ? 8.062 14.360 16.351 1.00 79.38 218 ALA A O 1
ATOM 1812 N N . GLY A 1 219 ? 8.385 13.507 18.398 1.00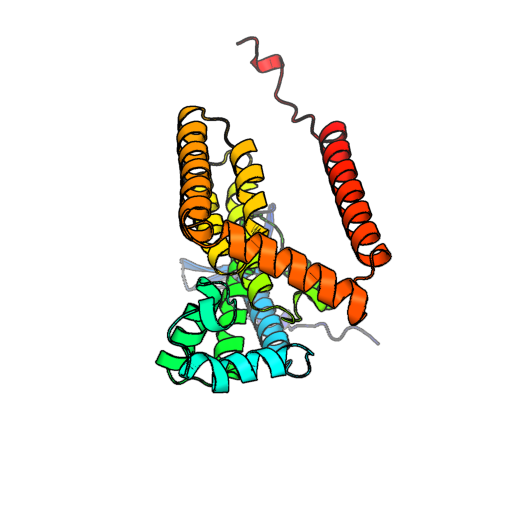 75.31 219 GLY A N 1
ATOM 1813 C CA . GLY A 1 219 ? 9.841 13.631 18.379 1.00 75.31 219 GLY A CA 1
ATOM 1814 C C . GLY A 1 219 ? 10.475 12.833 17.239 1.00 75.31 219 GLY A C 1
ATOM 1815 O O . GLY A 1 219 ? 11.293 13.379 16.505 1.00 75.31 219 GLY A O 1
ATOM 1816 N N . THR A 1 220 ? 10.059 11.579 17.028 1.00 78.44 220 THR A N 1
ATOM 1817 C CA . THR A 1 220 ? 10.528 10.750 15.903 1.00 78.44 220 THR A CA 1
ATOM 1818 C C . THR A 1 220 ? 10.183 11.366 14.548 1.00 78.44 220 THR A C 1
ATOM 1820 O O . THR A 1 220 ? 11.047 11.421 13.678 1.00 78.44 220 THR A O 1
ATOM 1823 N N . VAL A 1 221 ? 8.953 11.857 14.365 1.00 78.44 221 VAL A N 1
ATOM 1824 C CA . VAL A 1 221 ? 8.530 12.521 13.121 1.00 78.44 221 VAL A CA 1
ATOM 1825 C C . VAL A 1 221 ? 9.348 13.789 12.886 1.00 78.44 221 VAL A C 1
ATOM 1827 O O . VAL A 1 221 ? 9.895 13.960 11.801 1.00 78.44 221 VAL A O 1
ATOM 1830 N N . THR A 1 222 ? 9.499 14.641 13.900 1.00 74.38 222 THR A N 1
ATOM 1831 C CA . THR A 1 222 ? 10.281 15.881 13.812 1.00 74.38 222 THR A CA 1
ATOM 1832 C C . THR A 1 222 ? 11.749 15.605 13.501 1.00 74.38 222 THR A C 1
ATOM 1834 O O . THR A 1 222 ? 12.296 16.210 12.585 1.00 74.38 222 THR A O 1
ATOM 1837 N N . LEU A 1 223 ? 12.389 14.663 14.203 1.00 75.94 223 LEU A N 1
ATOM 1838 C CA . LEU A 1 223 ? 13.772 14.265 13.922 1.00 75.94 223 LEU A CA 1
ATOM 1839 C C . LEU A 1 223 ? 13.916 13.667 12.520 1.00 75.94 223 LEU A C 1
ATOM 1841 O O . LEU A 1 223 ? 14.888 13.969 11.838 1.00 75.94 223 LEU A O 1
ATOM 1845 N N . GLY A 1 224 ? 12.943 12.871 12.071 1.00 75.06 224 GLY A N 1
ATOM 1846 C CA . GLY A 1 224 ? 12.903 12.328 10.714 1.00 75.06 224 GLY A CA 1
ATOM 1847 C C . GLY A 1 224 ? 12.798 13.420 9.649 1.00 75.06 224 GLY A C 1
ATOM 1848 O O . GLY A 1 224 ? 13.539 13.382 8.671 1.00 75.06 224 GLY A O 1
ATOM 1849 N N . TYR A 1 225 ? 11.948 14.428 9.858 1.00 72.25 225 TYR A N 1
ATOM 1850 C CA . TYR A 1 225 ? 11.852 15.597 8.981 1.00 72.25 225 TYR A CA 1
ATOM 1851 C C . TYR A 1 225 ? 13.145 16.410 8.969 1.00 72.25 225 TYR A C 1
ATOM 1853 O O . TYR A 1 225 ? 13.628 16.757 7.897 1.00 72.25 225 TYR A O 1
ATOM 1861 N N . ILE A 1 226 ? 13.733 16.677 10.139 1.00 68.00 226 ILE A N 1
ATOM 1862 C CA . ILE A 1 226 ? 15.009 17.389 10.251 1.00 68.00 226 ILE A CA 1
ATOM 1863 C C . ILE A 1 226 ? 16.102 16.614 9.510 1.00 68.00 226 ILE A C 1
ATOM 1865 O O . ILE A 1 226 ? 16.770 17.185 8.654 1.00 68.00 226 ILE A O 1
ATOM 1869 N N . ALA A 1 227 ? 16.250 15.314 9.768 1.00 69.19 227 ALA A N 1
ATOM 1870 C CA . ALA A 1 227 ? 17.220 14.461 9.087 1.00 69.19 227 ALA A CA 1
ATOM 1871 C C . ALA A 1 227 ? 16.973 14.404 7.572 1.00 69.19 227 ALA A C 1
ATOM 1873 O O . ALA A 1 227 ? 17.917 14.515 6.796 1.00 69.19 227 ALA A O 1
ATOM 1874 N N . GLY A 1 228 ? 15.713 14.296 7.142 1.00 64.44 228 GLY A N 1
ATOM 1875 C CA . GLY A 1 228 ? 15.319 14.360 5.735 1.00 64.44 228 GLY A CA 1
ATOM 1876 C C . GLY A 1 228 ? 15.723 15.682 5.087 1.00 64.44 228 GLY A C 1
ATOM 1877 O O . GLY A 1 228 ? 16.345 15.675 4.028 1.00 64.44 228 GLY A O 1
ATOM 1878 N N . CYS A 1 229 ? 15.473 16.808 5.757 1.00 59.12 229 CYS A N 1
ATOM 1879 C CA . CYS A 1 229 ? 15.961 18.116 5.336 1.00 59.12 229 CYS A CA 1
ATOM 1880 C C . CYS A 1 229 ? 17.494 18.133 5.260 1.00 59.12 229 CYS A C 1
ATOM 1882 O O . CYS A 1 229 ? 18.029 18.517 4.233 1.00 59.12 229 CYS A O 1
ATOM 1884 N N . PHE A 1 230 ? 18.229 17.654 6.265 1.00 58.59 230 PHE A N 1
ATOM 1885 C CA . PHE A 1 230 ? 19.698 17.594 6.206 1.00 58.59 230 PHE A CA 1
ATOM 1886 C C . PHE A 1 230 ? 20.218 16.743 5.031 1.00 58.59 230 PHE A C 1
ATOM 1888 O O . PHE A 1 230 ? 21.179 17.135 4.369 1.00 58.59 230 PHE A O 1
ATOM 1895 N N . LEU A 1 231 ? 19.573 15.610 4.738 1.00 58.66 231 LEU A N 1
ATOM 1896 C CA . LEU A 1 231 ? 19.951 14.704 3.648 1.00 58.66 231 LEU A CA 1
ATOM 1897 C C . LEU A 1 231 ? 19.608 15.254 2.256 1.00 58.66 231 LEU A C 1
ATOM 1899 O O . LEU A 1 231 ? 20.356 15.008 1.309 1.00 58.66 231 LEU A O 1
ATOM 1903 N N . ILE A 1 232 ? 18.495 15.981 2.125 1.00 52.38 232 ILE A N 1
ATOM 1904 C CA . ILE A 1 232 ? 18.085 16.647 0.880 1.00 52.38 232 ILE A CA 1
ATOM 1905 C C . ILE A 1 232 ? 18.908 17.924 0.659 1.00 52.38 232 ILE A C 1
ATOM 1907 O O . ILE A 1 232 ? 19.342 18.190 -0.458 1.00 52.38 232 ILE A O 1
ATOM 1911 N N . PHE A 1 233 ? 19.154 18.699 1.718 1.00 48.06 233 PHE A N 1
ATOM 1912 C CA . PHE A 1 233 ? 19.733 20.039 1.632 1.00 48.06 233 PHE A CA 1
ATOM 1913 C C . PHE A 1 233 ? 21.247 20.110 1.800 1.00 48.06 233 PHE A C 1
ATOM 1915 O O . PHE A 1 233 ? 21.761 21.202 1.593 1.00 48.06 233 PHE A O 1
ATOM 1922 N N . ASN A 1 234 ? 21.943 19.009 2.135 1.00 48.41 234 ASN A N 1
ATOM 1923 C CA . ASN A 1 234 ? 23.408 18.850 2.206 1.00 48.41 234 ASN A CA 1
ATOM 1924 C C . ASN A 1 234 ? 24.172 20.185 2.041 1.00 48.41 234 ASN A C 1
ATOM 1926 O O . ASN A 1 234 ? 24.602 20.515 0.937 1.00 48.41 234 ASN A O 1
ATOM 1930 N N . PHE A 1 235 ? 24.220 20.984 3.118 1.00 49.50 235 PHE A N 1
ATOM 1931 C CA . PHE A 1 235 ? 24.197 22.465 3.162 1.00 49.50 235 PHE A CA 1
ATOM 1932 C C . PHE A 1 235 ? 25.189 23.269 2.285 1.00 49.50 235 PHE A C 1
ATOM 1934 O O . PHE A 1 235 ? 25.097 24.492 2.245 1.00 49.50 235 PHE A O 1
ATOM 1941 N N . ASN A 1 236 ? 26.098 22.634 1.543 1.00 47.47 236 ASN A N 1
ATOM 1942 C CA . ASN A 1 236 ? 27.216 23.295 0.863 1.00 47.47 236 ASN A CA 1
ATOM 1943 C C . ASN A 1 236 ? 27.098 23.413 -0.674 1.00 47.47 236 ASN A C 1
ATOM 1945 O O . ASN A 1 236 ? 27.928 24.081 -1.282 1.00 47.47 236 ASN A O 1
ATOM 1949 N N . LYS A 1 237 ? 26.103 22.799 -1.328 1.00 44.06 237 LYS A N 1
ATOM 1950 C CA . LYS A 1 237 ? 25.910 22.844 -2.804 1.00 44.06 237 LYS A CA 1
ATOM 1951 C C . LYS A 1 237 ? 24.463 23.070 -3.299 1.00 44.06 237 LYS A C 1
ATOM 1953 O O . LYS A 1 237 ? 24.295 23.792 -4.282 1.00 44.06 237 LYS A O 1
ATOM 1958 N N . PRO A 1 238 ? 23.400 22.563 -2.644 1.00 49.44 238 PRO A N 1
ATOM 1959 C CA . PRO A 1 238 ? 22.072 22.531 -3.252 1.00 49.44 238 PRO A CA 1
ATOM 1960 C C . PRO A 1 238 ? 21.275 23.825 -3.170 1.00 49.44 238 PRO A C 1
ATOM 1962 O O . PRO A 1 238 ? 20.302 23.923 -3.886 1.00 49.44 238 PRO A O 1
ATOM 1965 N N . MET A 1 239 ? 21.609 24.827 -2.350 1.00 44.72 239 MET A N 1
ATOM 1966 C CA . MET A 1 239 ? 20.852 26.095 -2.386 1.00 44.72 239 MET A CA 1
ATOM 1967 C C . MET A 1 239 ? 21.088 26.834 -3.707 1.00 44.72 239 MET A C 1
ATOM 1969 O O . MET A 1 239 ? 20.144 27.311 -4.328 1.00 44.72 239 MET A O 1
ATOM 1973 N N . ALA A 1 240 ? 22.330 26.851 -4.195 1.00 46.78 240 ALA A N 1
ATOM 1974 C CA . ALA A 1 240 ? 22.668 27.429 -5.492 1.00 46.78 240 ALA A CA 1
ATOM 1975 C C . ALA A 1 240 ? 22.119 26.593 -6.662 1.00 46.78 240 ALA A C 1
ATOM 1977 O O . ALA A 1 240 ? 21.623 27.164 -7.629 1.00 46.78 240 ALA A O 1
ATOM 1978 N N . GLU A 1 241 ? 22.137 25.258 -6.563 1.00 51.09 241 GLU A N 1
ATOM 1979 C CA . GLU A 1 241 ? 21.534 24.373 -7.572 1.00 51.09 241 GLU A CA 1
ATOM 1980 C C . GLU A 1 241 ? 20.003 24.355 -7.504 1.00 51.09 241 GLU A C 1
ATOM 1982 O O . GLU A 1 241 ? 19.373 24.292 -8.544 1.00 51.09 241 GLU A O 1
ATOM 1987 N N . PHE A 1 242 ? 19.382 24.487 -6.332 1.00 47.62 242 PHE A N 1
ATOM 1988 C CA . PHE A 1 242 ? 17.932 24.604 -6.158 1.00 47.62 242 PHE A CA 1
ATOM 1989 C C . PHE A 1 242 ? 17.448 25.943 -6.690 1.00 47.62 242 PHE A C 1
ATOM 1991 O O . PHE A 1 242 ? 16.527 25.960 -7.492 1.00 47.62 242 PHE A O 1
ATOM 1998 N N . PHE A 1 243 ? 18.092 27.064 -6.348 1.00 47.88 243 PHE A N 1
ATOM 1999 C CA . PHE A 1 243 ? 17.764 28.347 -6.973 1.00 47.88 243 PHE A CA 1
ATOM 2000 C C . PHE A 1 243 ? 18.117 28.366 -8.463 1.00 47.88 243 PHE A C 1
ATOM 2002 O O . PHE A 1 243 ? 17.393 28.980 -9.238 1.00 47.88 243 PHE A O 1
ATOM 2009 N N . GLY A 1 244 ? 19.172 27.668 -8.890 1.00 49.38 244 GLY A N 1
ATOM 2010 C CA . GLY A 1 244 ? 19.564 27.528 -10.293 1.00 49.38 244 GLY A CA 1
ATOM 2011 C C . GLY A 1 244 ? 18.597 26.671 -11.114 1.00 49.38 244 GLY A C 1
ATOM 2012 O O . GLY A 1 244 ? 18.233 27.060 -12.218 1.00 49.38 244 GLY A O 1
ATOM 2013 N N . GLN A 1 245 ? 18.119 25.553 -10.568 1.00 49.38 245 GLN A N 1
ATOM 2014 C CA . GLN A 1 245 ? 17.121 24.666 -11.168 1.00 49.38 245 GLN A CA 1
ATOM 2015 C C . GLN A 1 245 ? 15.719 25.251 -11.055 1.00 49.38 245 GLN A C 1
ATOM 2017 O O . GLN A 1 245 ? 14.951 25.115 -11.991 1.00 49.38 245 GLN A O 1
ATOM 2022 N N . PHE A 1 246 ? 15.386 25.958 -9.976 1.00 44.47 246 PHE A N 1
ATOM 2023 C CA . PHE A 1 246 ? 14.130 26.694 -9.841 1.00 44.47 246 PHE A CA 1
ATOM 2024 C C . PHE A 1 246 ? 14.088 27.862 -10.827 1.00 44.47 246 PHE A C 1
ATOM 2026 O O . PHE A 1 246 ? 13.116 28.004 -11.556 1.00 44.47 246 PHE A O 1
ATOM 2033 N N . ARG A 1 247 ? 15.173 28.640 -10.951 1.00 45.81 247 ARG A N 1
ATOM 2034 C CA . ARG A 1 247 ? 15.322 29.684 -11.978 1.00 45.81 247 ARG A CA 1
ATOM 2035 C C . ARG A 1 247 ? 15.354 29.096 -13.387 1.00 45.81 247 ARG A C 1
ATOM 2037 O O . ARG A 1 247 ? 14.752 29.673 -14.280 1.00 45.81 247 ARG A O 1
ATOM 2044 N N . GLY A 1 248 ? 16.028 27.969 -13.598 1.00 44.38 248 GLY A N 1
ATOM 2045 C CA . GLY A 1 248 ? 16.119 27.279 -14.886 1.00 44.38 248 GLY A CA 1
ATOM 2046 C C . GLY A 1 248 ? 14.797 26.641 -15.309 1.00 44.38 248 GLY A C 1
ATOM 2047 O O . GLY A 1 248 ? 14.420 26.747 -16.470 1.00 44.38 248 GLY A O 1
ATOM 2048 N N . ALA A 1 249 ? 14.051 26.059 -14.370 1.00 47.50 249 ALA A N 1
ATOM 2049 C CA . ALA A 1 249 ? 12.702 25.547 -14.574 1.00 47.50 249 ALA A CA 1
ATOM 2050 C C . ALA A 1 249 ? 11.719 26.694 -14.804 1.00 47.50 249 ALA A C 1
ATOM 2052 O O . ALA A 1 249 ? 10.929 26.607 -15.730 1.00 47.50 249 ALA A O 1
ATOM 2053 N N . LEU A 1 250 ? 11.821 27.799 -14.058 1.00 45.03 250 LEU A N 1
ATOM 2054 C CA . LEU A 1 250 ? 11.020 29.007 -14.268 1.00 45.03 250 LEU A CA 1
ATOM 2055 C C . LEU A 1 250 ? 11.334 29.671 -15.620 1.00 45.03 250 LEU A C 1
ATOM 2057 O O . LEU A 1 250 ? 10.424 30.100 -16.318 1.00 45.03 250 LEU A O 1
ATOM 2061 N N . SER A 1 251 ? 12.603 29.705 -16.035 1.00 43.16 251 SER A N 1
ATOM 2062 C CA . SER A 1 251 ? 13.033 30.264 -17.322 1.00 43.16 251 SER A CA 1
ATOM 2063 C C . SER A 1 251 ? 12.653 29.362 -18.499 1.00 43.16 251 SER A C 1
ATOM 2065 O O . SER A 1 251 ? 12.177 29.870 -19.505 1.00 43.16 251 SER A O 1
ATOM 2067 N N . ASN A 1 252 ? 12.794 28.036 -18.381 1.00 40.84 252 ASN A N 1
ATOM 2068 C CA . ASN A 1 252 ? 12.288 27.082 -19.376 1.00 40.84 252 ASN A CA 1
ATOM 2069 C C . ASN A 1 252 ? 10.754 27.055 -19.414 1.00 40.84 252 ASN A C 1
ATOM 2071 O O . ASN A 1 252 ? 10.181 26.823 -20.468 1.00 40.84 252 ASN A O 1
ATOM 2075 N N . TYR A 1 253 ? 10.079 27.321 -18.299 1.00 50.44 253 TYR A N 1
ATOM 2076 C CA . TYR A 1 253 ? 8.623 27.438 -18.216 1.00 50.44 253 TYR A CA 1
ATOM 2077 C C . TYR A 1 253 ? 8.107 28.707 -18.911 1.00 50.44 253 TYR A C 1
ATOM 2079 O O . TYR A 1 253 ? 7.121 28.648 -19.640 1.00 50.44 253 TYR A O 1
ATOM 2087 N N . ILE A 1 254 ? 8.815 29.832 -18.755 1.00 47.59 254 ILE A N 1
ATOM 2088 C CA . ILE A 1 254 ? 8.526 31.092 -19.460 1.00 47.59 254 ILE A CA 1
ATOM 2089 C C . ILE A 1 254 ? 8.849 30.987 -20.962 1.00 47.59 254 ILE A C 1
ATOM 2091 O O . ILE A 1 254 ? 8.142 31.582 -21.770 1.00 47.59 254 ILE A O 1
ATOM 2095 N N . LEU A 1 255 ? 9.888 30.233 -21.348 1.00 46.31 255 LEU A N 1
ATOM 2096 C CA . LEU A 1 255 ? 10.361 30.152 -22.738 1.00 46.31 255 LEU A CA 1
ATOM 2097 C C . LEU A 1 255 ? 9.762 28.993 -23.561 1.00 46.31 255 LEU A C 1
ATOM 2099 O O . LEU A 1 255 ? 9.598 29.158 -24.764 1.00 46.31 255 LEU A O 1
ATOM 2103 N N . ASN A 1 256 ? 9.428 27.845 -22.953 1.00 46.12 256 ASN A N 1
ATOM 2104 C CA . ASN A 1 256 ? 9.079 26.605 -23.674 1.00 46.12 256 ASN A CA 1
ATOM 2105 C C . ASN A 1 256 ? 7.663 26.056 -23.400 1.00 46.12 256 ASN A C 1
ATOM 2107 O O . ASN A 1 256 ? 7.344 24.962 -23.857 1.00 46.12 256 ASN A O 1
ATOM 2111 N N . GLY A 1 257 ? 6.795 26.783 -22.687 1.00 46.03 257 GLY A N 1
ATOM 2112 C CA . GLY A 1 257 ? 5.340 26.587 -22.784 1.00 46.03 257 GLY A CA 1
ATOM 2113 C C . GLY A 1 257 ? 4.776 25.200 -22.430 1.00 46.03 257 GLY A C 1
ATOM 2114 O O . GLY A 1 257 ? 3.738 24.824 -22.970 1.00 46.03 257 GLY A O 1
ATOM 2115 N N . PHE A 1 258 ? 5.385 24.435 -21.516 1.00 43.78 258 PHE A N 1
ATOM 2116 C CA . PHE A 1 258 ? 4.680 23.299 -20.906 1.00 43.78 258 PHE A CA 1
ATOM 2117 C C . PHE A 1 258 ? 3.602 23.850 -19.967 1.00 43.78 258 PHE A C 1
ATOM 2119 O O . PHE A 1 258 ? 3.895 24.303 -18.860 1.00 43.78 258 PHE A O 1
ATOM 2126 N N . ALA A 1 259 ? 2.357 23.868 -20.444 1.00 46.47 259 ALA A N 1
ATOM 2127 C CA . ALA A 1 259 ? 1.215 24.443 -19.748 1.00 46.47 259 ALA A CA 1
ATOM 2128 C C . ALA A 1 259 ? 0.938 23.712 -18.422 1.00 46.47 259 ALA A C 1
ATOM 2130 O O . ALA A 1 259 ? 0.236 22.703 -18.379 1.00 46.47 259 ALA A O 1
ATOM 2131 N N . PHE A 1 260 ? 1.471 24.240 -17.317 1.00 46.31 260 PHE A N 1
ATOM 2132 C CA . PHE A 1 260 ? 0.919 23.969 -15.996 1.00 46.31 260 PHE A CA 1
ATOM 2133 C C . PHE A 1 260 ? -0.459 24.623 -15.963 1.00 46.31 260 PHE A C 1
ATOM 2135 O O . PHE A 1 260 ? -0.579 25.850 -15.931 1.00 46.31 260 PHE A O 1
ATOM 2142 N N . ASP A 1 261 ? -1.502 23.803 -16.053 1.00 56.09 261 ASP A N 1
ATOM 2143 C CA . ASP A 1 261 ? -2.872 24.284 -15.989 1.00 56.09 261 ASP A CA 1
ATOM 2144 C C . ASP A 1 261 ? -3.166 24.745 -14.554 1.00 56.09 261 ASP A C 1
ATOM 2146 O O . ASP A 1 261 ? -3.620 23.986 -13.694 1.00 56.09 261 ASP A O 1
ATOM 2150 N N . TRP A 1 262 ? -2.876 26.022 -14.294 1.00 51.84 262 TRP A N 1
ATOM 2151 C CA . TRP A 1 262 ? -3.193 26.702 -13.042 1.00 51.84 262 TRP A CA 1
ATOM 2152 C C . TRP A 1 262 ? -4.669 26.565 -12.688 1.00 51.84 262 TRP A C 1
ATOM 2154 O O . TRP A 1 262 ? -4.992 26.494 -11.504 1.00 51.84 262 TRP A O 1
ATOM 2164 N N . ASN A 1 263 ? -5.557 26.453 -13.682 1.00 49.09 263 ASN A N 1
ATOM 2165 C CA . ASN A 1 263 ? -6.963 26.197 -13.414 1.00 49.09 263 ASN A CA 1
ATOM 2166 C C . ASN A 1 263 ? -7.173 24.774 -12.901 1.00 49.09 263 ASN A C 1
ATOM 2168 O O . ASN A 1 263 ? -7.946 24.600 -11.965 1.00 49.09 263 ASN A O 1
ATOM 2172 N N . ALA A 1 264 ? -6.499 23.762 -13.450 1.00 43.75 264 ALA A N 1
ATOM 2173 C CA . ALA A 1 264 ? -6.573 22.399 -12.925 1.00 43.75 264 ALA A CA 1
ATOM 2174 C C . ALA A 1 264 ? -6.016 22.317 -11.498 1.00 43.75 264 ALA A C 1
ATOM 2176 O O . ALA A 1 264 ? -6.702 21.817 -10.608 1.00 43.75 264 ALA A O 1
ATOM 2177 N N . TRP A 1 265 ? -4.823 22.862 -11.241 1.00 50.69 265 TRP A N 1
ATOM 2178 C CA . TRP A 1 265 ? -4.231 22.851 -9.898 1.00 50.69 265 TRP A CA 1
ATOM 2179 C C . TRP A 1 265 ? -5.077 23.630 -8.881 1.00 50.69 265 TRP A C 1
ATOM 2181 O O . TRP A 1 265 ? -5.348 23.123 -7.792 1.00 50.69 265 TRP A O 1
ATOM 2191 N N . ALA A 1 266 ? -5.574 24.818 -9.244 1.00 51.38 266 ALA A N 1
ATOM 2192 C CA . ALA A 1 266 ? -6.464 25.597 -8.386 1.00 51.38 266 ALA A CA 1
ATOM 2193 C C . ALA A 1 266 ? -7.792 24.872 -8.128 1.00 51.38 266 ALA A C 1
ATOM 2195 O O . ALA A 1 266 ? -8.268 24.881 -6.996 1.00 51.38 266 ALA A O 1
ATOM 2196 N N . LYS A 1 267 ? -8.362 24.181 -9.128 1.00 43.62 267 LYS A N 1
ATOM 2197 C CA . LYS A 1 267 ? -9.543 23.318 -8.946 1.00 43.62 267 LYS A CA 1
ATOM 2198 C C . LYS A 1 267 ? -9.249 22.170 -7.980 1.00 43.62 267 LYS A C 1
ATOM 2200 O O . LYS A 1 267 ? -10.053 21.935 -7.083 1.00 43.62 267 LYS A O 1
ATOM 2205 N N . TYR A 1 268 ? -8.099 21.502 -8.098 1.00 42.00 268 TYR A N 1
ATOM 2206 C CA . TYR A 1 268 ? -7.699 20.437 -7.169 1.00 42.00 268 TYR A CA 1
ATOM 2207 C C . TYR A 1 268 ? -7.520 20.952 -5.738 1.00 42.00 268 TYR A C 1
ATOM 2209 O O . TYR A 1 268 ? -8.039 20.345 -4.802 1.00 42.00 268 TYR A O 1
ATOM 2217 N N . MET A 1 269 ? -6.849 22.091 -5.558 1.00 56.56 269 MET A N 1
ATOM 2218 C CA . MET A 1 269 ? -6.665 22.709 -4.241 1.00 56.56 269 MET A CA 1
ATOM 2219 C C . MET A 1 269 ? -7.986 23.200 -3.647 1.00 56.56 269 MET A C 1
ATOM 2221 O O . MET A 1 269 ? -8.223 23.023 -2.454 1.00 56.56 269 MET A O 1
ATOM 2225 N N . LEU A 1 270 ? -8.874 23.761 -4.468 1.00 52.81 270 LEU A N 1
ATOM 2226 C CA . LEU A 1 270 ? -10.205 24.183 -4.045 1.00 52.81 270 LEU A CA 1
ATOM 2227 C C . LEU A 1 270 ? -11.049 22.984 -3.601 1.00 52.81 270 LEU A C 1
ATOM 2229 O O . LEU A 1 270 ? -11.631 23.026 -2.522 1.00 52.81 270 LEU A O 1
ATOM 2233 N N . VAL A 1 271 ? -11.069 21.894 -4.376 1.00 44.16 271 VAL A N 1
ATOM 2234 C CA . VAL A 1 271 ? -11.750 20.645 -3.996 1.00 44.16 271 VAL A CA 1
ATOM 2235 C C . VAL A 1 271 ? -11.156 20.081 -2.706 1.00 44.16 271 VAL A C 1
ATOM 2237 O O . VAL A 1 271 ? -11.908 19.703 -1.812 1.00 44.16 271 VAL A O 1
ATOM 2240 N N . TYR A 1 272 ? -9.829 20.081 -2.559 1.00 44.69 272 TYR A N 1
ATOM 2241 C CA . TYR A 1 272 ? -9.161 19.637 -1.336 1.00 44.69 272 TYR A CA 1
ATOM 2242 C C . TYR A 1 272 ? -9.568 20.477 -0.115 1.00 44.69 272 TYR A C 1
ATOM 2244 O O . TYR A 1 272 ? -9.924 19.917 0.920 1.00 44.69 272 TYR A O 1
ATOM 2252 N N . ILE A 1 273 ? -9.585 21.809 -0.235 1.00 62.66 273 ILE A N 1
ATOM 2253 C CA . ILE A 1 273 ? -10.009 22.722 0.838 1.00 62.66 273 ILE A CA 1
ATOM 2254 C C . ILE A 1 273 ? -11.494 22.529 1.164 1.00 62.66 273 ILE A C 1
ATOM 2256 O O . ILE A 1 273 ? -11.845 22.448 2.338 1.00 62.66 273 ILE A O 1
ATOM 2260 N N . ILE A 1 274 ? -12.365 22.399 0.157 1.00 55.56 274 ILE A N 1
ATOM 2261 C CA . ILE A 1 274 ? -13.795 22.126 0.358 1.00 55.56 274 ILE A CA 1
ATOM 2262 C C . ILE A 1 274 ? -13.976 20.803 1.102 1.00 55.56 274 ILE A C 1
ATOM 2264 O O . ILE A 1 274 ? -14.712 20.760 2.082 1.00 55.56 274 ILE A O 1
ATOM 2268 N N . MET A 1 275 ? -13.279 19.740 0.696 1.00 47.66 275 MET A N 1
ATOM 2269 C CA . MET A 1 275 ? -13.349 18.441 1.371 1.00 47.66 275 MET A CA 1
ATOM 2270 C C . MET A 1 275 ? -12.822 18.517 2.805 1.00 47.66 275 MET A C 1
ATOM 2272 O O . MET A 1 275 ? -13.444 17.965 3.709 1.00 47.66 275 MET A O 1
ATOM 2276 N N . LEU A 1 276 ? -11.736 19.256 3.045 1.00 47.88 276 LEU A N 1
ATOM 2277 C CA . LEU A 1 276 ? -11.219 19.510 4.388 1.00 47.88 276 LEU A CA 1
ATOM 2278 C C . LEU A 1 276 ? -12.268 20.228 5.253 1.00 47.88 276 LEU A C 1
ATOM 2280 O O . LEU A 1 276 ? -12.524 19.809 6.378 1.00 47.88 276 LEU A O 1
ATOM 2284 N N . VAL A 1 277 ? -12.916 21.270 4.723 1.00 60.69 277 VAL A N 1
ATOM 2285 C CA . VAL A 1 277 ? -13.977 22.014 5.417 1.00 60.69 277 VAL A CA 1
ATOM 2286 C C . VAL A 1 277 ? -15.195 21.129 5.670 1.00 60.69 277 VAL A C 1
ATOM 2288 O O . VAL A 1 277 ? -15.701 21.129 6.785 1.00 60.69 277 VAL A O 1
ATOM 2291 N N . VAL A 1 278 ? -15.638 20.332 4.695 1.00 56.50 278 VAL A N 1
ATOM 2292 C CA . VAL A 1 278 ? -16.750 19.381 4.857 1.00 56.50 278 VAL A CA 1
ATOM 2293 C C . VAL A 1 278 ? -16.432 18.361 5.944 1.00 56.50 278 VAL A C 1
ATOM 2295 O O . VAL A 1 278 ? -17.276 18.120 6.800 1.00 56.50 278 VAL A O 1
ATOM 2298 N N . VAL A 1 279 ? -15.219 17.804 5.968 1.00 49.88 279 VAL A N 1
ATOM 2299 C CA . VAL A 1 279 ? -14.781 16.873 7.017 1.00 49.88 279 VAL A CA 1
ATOM 2300 C C . VAL A 1 279 ? -14.756 17.566 8.378 1.00 49.88 279 VAL A C 1
ATOM 2302 O O . VAL A 1 279 ? -15.296 17.022 9.336 1.00 49.88 279 VAL A O 1
ATOM 2305 N N . LEU A 1 280 ? -14.200 18.776 8.481 1.00 51.69 280 LEU A N 1
ATOM 2306 C CA . LEU A 1 280 ? -14.159 19.543 9.731 1.00 51.69 280 LEU A CA 1
ATOM 2307 C C . LEU A 1 280 ? -15.562 19.930 10.227 1.00 51.69 280 LEU A C 1
ATOM 2309 O O . LEU A 1 280 ? -15.835 19.839 11.422 1.00 51.69 280 LEU A O 1
ATOM 2313 N N . VAL A 1 281 ? -16.466 20.316 9.325 1.00 59.88 281 VAL A N 1
ATOM 2314 C CA . VAL A 1 281 ? -17.870 20.631 9.629 1.00 59.88 281 VAL A CA 1
ATOM 2315 C C . VAL A 1 281 ? -18.627 19.366 10.018 1.00 59.88 281 VAL A C 1
ATOM 2317 O O . VAL A 1 281 ? -19.327 19.376 11.021 1.00 59.88 281 VAL A O 1
ATOM 2320 N N . TRP A 1 282 ? -18.442 18.255 9.308 1.00 51.34 282 TRP A N 1
ATOM 2321 C CA . TRP A 1 282 ? -19.026 16.963 9.663 1.00 51.34 282 TRP A CA 1
ATOM 2322 C C . TRP A 1 282 ? -18.528 16.484 11.030 1.00 51.34 282 TRP A C 1
ATOM 2324 O O . TRP A 1 282 ? -19.334 16.037 11.839 1.00 51.34 282 TRP A O 1
ATOM 2334 N N . PHE A 1 283 ? -17.238 16.647 11.341 1.00 50.38 283 PHE A N 1
ATOM 2335 C CA . PHE A 1 283 ? -16.691 16.381 12.674 1.00 50.38 283 PHE A CA 1
ATOM 2336 C C . PHE A 1 283 ? -17.244 17.339 13.730 1.00 50.38 283 PHE A C 1
ATOM 2338 O O . PHE A 1 283 ? -17.463 16.923 14.857 1.00 50.38 283 PHE A O 1
ATOM 2345 N N . LYS A 1 284 ? -17.502 18.605 13.406 1.00 51.66 284 LYS A N 1
ATOM 2346 C CA . LYS A 1 284 ? -18.124 19.545 14.347 1.00 51.66 284 LYS A CA 1
ATOM 2347 C C . LYS A 1 284 ? -19.604 19.225 14.596 1.00 51.66 284 LYS A C 1
ATOM 2349 O O . LYS A 1 284 ? -20.065 19.369 15.719 1.00 51.66 284 LYS A O 1
ATOM 2354 N N . LEU A 1 285 ? -20.331 18.794 13.564 1.00 53.72 285 LEU A N 1
ATOM 2355 C CA . LEU A 1 285 ? -21.768 18.500 13.617 1.00 53.72 285 LEU A CA 1
ATOM 2356 C C . LEU A 1 285 ? -22.075 17.104 14.176 1.00 53.72 285 LEU A C 1
ATOM 2358 O O . LEU A 1 285 ? -23.080 16.931 14.853 1.00 53.72 285 LEU A O 1
ATOM 2362 N N . ASN A 1 286 ? -21.216 16.117 13.908 1.00 53.59 286 ASN A N 1
ATOM 2363 C CA . ASN A 1 286 ? -21.416 14.717 14.303 1.00 53.59 286 ASN A CA 1
ATOM 2364 C C . ASN A 1 286 ? -20.401 14.228 15.350 1.00 53.59 286 ASN A C 1
ATOM 2366 O O . ASN A 1 286 ? -20.525 13.117 15.859 1.00 53.59 286 ASN A O 1
ATOM 2370 N N . GLY A 1 287 ? -19.378 15.029 15.658 1.00 43.84 287 GLY A N 1
ATOM 2371 C CA . GLY A 1 287 ? -18.310 14.714 16.608 1.00 43.84 287 GLY A CA 1
ATOM 2372 C C . GLY A 1 287 ? -18.523 15.289 18.002 1.00 43.84 287 GLY A C 1
ATOM 2373 O O . GLY A 1 287 ? -17.551 15.433 18.745 1.00 43.84 287 GLY A O 1
ATOM 2374 N N . GLU A 1 288 ? -19.775 15.478 18.427 1.00 40.94 288 GLU A N 1
ATOM 2375 C CA . GLU A 1 288 ? -20.082 15.117 19.807 1.00 40.94 288 GLU A CA 1
ATOM 2376 C C . GLU A 1 288 ? -19.925 13.597 19.927 1.00 40.94 288 GLU A C 1
ATOM 2378 O O . GLU A 1 288 ? -20.870 12.807 19.898 1.00 40.94 288 GLU A O 1
ATOM 2383 N N . ILE A 1 289 ? -18.677 13.166 20.125 1.00 44.41 289 ILE A N 1
ATOM 2384 C CA . ILE A 1 289 ? -18.456 12.064 21.045 1.00 44.41 289 ILE A CA 1
ATOM 2385 C C . ILE A 1 289 ? -19.176 12.522 22.311 1.00 44.41 289 ILE A C 1
ATOM 2387 O O . ILE A 1 289 ? -18.657 13.380 23.022 1.00 44.41 289 ILE A O 1
ATOM 2391 N N . LYS 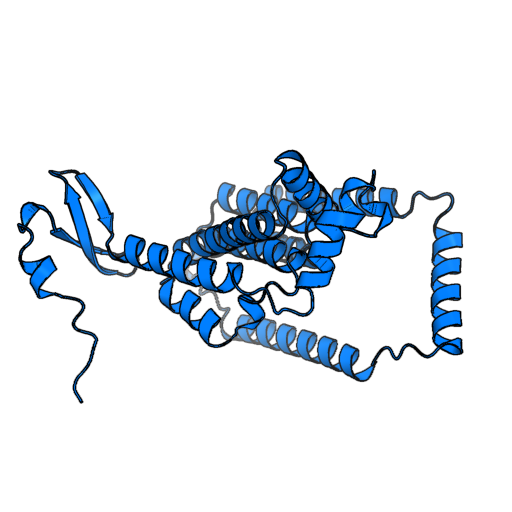A 1 290 ? -20.370 11.975 22.563 1.00 39.53 290 LYS A N 1
ATOM 2392 C CA . LYS A 1 290 ? -20.954 11.856 23.898 1.00 39.53 290 LYS A CA 1
ATOM 2393 C C . LYS A 1 290 ? -19.923 11.131 24.764 1.00 39.53 290 LYS A C 1
ATOM 2395 O O . LYS A 1 290 ? -19.973 9.919 24.963 1.00 39.53 290 LYS A O 1
ATOM 2400 N N . ALA A 1 291 ? -18.881 11.847 25.158 1.00 41.75 291 ALA A N 1
ATOM 2401 C CA . ALA A 1 291 ? -18.215 11.605 26.404 1.00 41.75 291 ALA A CA 1
ATOM 2402 C C . ALA A 1 291 ? -19.284 11.994 27.412 1.00 41.75 291 ALA A C 1
ATOM 2404 O O . ALA A 1 291 ? -19.701 13.149 27.426 1.00 41.75 291 ALA A O 1
ATOM 2405 N N . ASP A 1 292 ? -19.798 11.008 28.141 1.00 39.44 292 ASP A N 1
ATOM 2406 C CA . ASP A 1 292 ? -20.575 11.233 29.350 1.00 39.44 292 ASP A CA 1
ATOM 2407 C C . ASP A 1 292 ? -19.884 12.326 30.169 1.00 39.44 292 ASP A C 1
ATOM 2409 O O . ASP A 1 292 ? -18.906 12.076 30.876 1.00 39.44 292 ASP A O 1
ATOM 2413 N N . ILE A 1 293 ? -20.386 13.555 30.067 1.00 40.88 293 ILE A N 1
ATOM 2414 C CA . ILE A 1 293 ? -20.043 14.643 30.984 1.00 40.88 293 ILE A CA 1
ATOM 2415 C C . ILE A 1 293 ? -20.511 14.261 32.402 1.00 40.88 293 ILE A C 1
ATOM 2417 O O . ILE A 1 293 ? -19.947 14.738 33.385 1.00 40.88 293 ILE A O 1
ATOM 2421 N N . ASP A 1 294 ? -21.412 13.283 32.525 1.00 38.66 294 ASP A N 1
ATOM 2422 C CA . ASP A 1 294 ? -21.817 12.679 33.794 1.00 38.66 294 ASP A CA 1
ATOM 2423 C C . ASP A 1 294 ? -20.718 11.830 34.462 1.00 38.66 294 ASP A C 1
ATOM 2425 O O . ASP A 1 294 ? -20.796 11.574 35.664 1.00 38.66 294 ASP A O 1
ATOM 2429 N N . GLN A 1 295 ? -19.643 11.460 33.750 1.00 42.78 295 GLN A N 1
ATOM 2430 C CA . GLN A 1 295 ? -18.466 10.812 34.352 1.00 42.78 295 GLN A CA 1
ATOM 2431 C C . GLN A 1 295 ? -17.335 11.786 34.716 1.00 42.78 295 GLN A C 1
ATOM 2433 O O . GLN A 1 295 ? -16.364 11.373 35.341 1.00 42.78 295 GLN A O 1
ATOM 2438 N N . ILE A 1 296 ? -17.462 13.084 34.415 1.00 42.41 296 ILE A N 1
ATOM 2439 C CA . ILE A 1 296 ? -16.500 14.113 34.863 1.00 42.41 296 ILE A CA 1
ATOM 2440 C C . ILE A 1 296 ? -16.778 14.543 36.324 1.00 42.41 296 ILE A C 1
ATOM 2442 O O . ILE A 1 296 ? -15.992 15.272 36.921 1.00 42.41 296 ILE A O 1
ATOM 2446 N N . LYS A 1 297 ? -17.859 14.043 36.944 1.00 38.12 297 LYS A N 1
ATOM 2447 C CA . LYS A 1 297 ? -18.193 14.264 38.366 1.00 38.12 297 LYS A CA 1
ATOM 2448 C C . LYS A 1 297 ? -17.978 13.045 39.287 1.00 38.12 297 LYS A C 1
ATOM 2450 O O . LYS A 1 297 ? -18.513 13.046 40.394 1.00 38.12 297 LYS A O 1
ATOM 2455 N N . ARG A 1 298 ? -17.225 12.019 38.871 1.00 34.84 298 ARG A N 1
ATOM 2456 C CA . ARG A 1 298 ? -16.755 10.950 39.779 1.00 34.84 298 ARG A CA 1
ATOM 2457 C C . ARG A 1 298 ? -15.250 10.750 39.665 1.00 34.84 298 ARG A C 1
ATOM 2459 O O . ARG A 1 298 ? -14.827 9.733 39.074 1.00 34.84 298 ARG A O 1
#

Secondary structure (DSSP, 8-state):
---S----HHHHTTS-GGGEEEEE-TTS-EEEEEEETTEEEEEHHHHHHHHHHHHHHHHHHT----TTHHHHHHIIIIITTT-S-GGGGT--HHHHHHHHHHHHTT--HHHHHHHHHHHHHHHHHHHHHHTT--HHHHHHHHHH-GGGT-GGGHHHHHHHHHHHHHHHHHS-TT--HHHHHHHHHHHHHHTTT-GGGHHHHHHHHHT---HHHHHHHHHHHHHHHHHHHHHHH-TTSHHHHHHHHHHHHHHHHHHH-----HHHHHHHHHHHHHHHHHHHHHHHHH------GGGTT-

pLDDT: mean 71.08, std 18.63, range [30.02, 96.81]

Sequence (298 aa):
MKNTADFNVAAISRLPREYIRLDKGPDGTDELTLMIGNTRVVRLSTLFDFLLLICLWLFAAMHFDTNDFTGYKWMYEIQTPKLTSHKELGYEIGFFYSLKLGLFFGVSFEFYRAAFLFICMFMQFIAVRKMGAAYWKYAILYVFYPYLLDPIQLRNYMAISFVMLAISFMVKRNRKRGDLIAAFVLLLCAIPFHYAITPYLIFMLLLIRNKKLYNLLAGTVTLGYIAGCFLIFNFNKPMAEFFGQFRGALSNYILNGFAFDWNAWAKYMLVYIIMLVVVLVWFKLNGEIKADIDQIKR

Radius of gyration: 24.49 Å; chains: 1; bounding box: 64×65×64 Å

Foldseek 3Di:
DDDPPPPPPVVVVPPPPQQWDFDQDPVRDTWIFGDDHPDGDDTVLVVVLVVLLVVLLVVLLPPCPAPCNVVVQCCLPPNLVPDPDCVVVVAQQLVSVLSVVCVVVVHHPSVSLSVLSSVLSVLLSQLCVLLVHRSVVVSVVCVVCVVLSHPSPSLVSNLVSLQSSLVSQLNDPPRDPVSLVSSLVSLVSSCSSPVVSLVVLVVSLVSDPDPVSSCVSVVVSVVVVVVVCCVVCVPPPVVCVVVVVVVVVVVCCVVPPPDPPPVVVVVVVVVVVVVVVVVVVCCVVVVPPPPPPVVVVD